Protein AF-A0A916Z543-F1 (afdb_monomer)

Solvent-accessible surface area (backbone atoms only — not comparable to full-atom values): 13646 Å² total; per-residue (Å²): 132,82,82,77,77,78,92,74,93,76,93,85,75,88,85,81,67,69,92,80,46,53,70,68,54,48,51,54,49,54,52,50,36,60,76,66,70,54,88,77,77,94,83,75,87,85,76,55,86,86,44,90,55,35,68,59,53,48,51,44,51,49,23,53,75,72,66,47,74,58,66,72,83,76,66,52,52,58,54,47,21,53,51,51,50,57,51,55,74,70,43,83,61,71,59,58,44,77,56,52,73,88,82,40,61,95,86,60,60,48,30,39,30,24,59,41,97,50,90,90,52,65,38,82,73,48,62,65,47,65,65,73,78,77,54,96,59,72,88,74,51,69,97,50,49,58,61,53,50,52,51,52,42,40,49,64,68,38,39,69,59,36,34,51,42,25,64,73,31,99,48,83,63,31,61,56,51,36,52,49,53,46,49,53,51,43,54,55,64,72,64,65,74,83,83,67,88,84,64,84,89,56,68,67,61,52,54,49,53,53,51,51,65,72,68,58,131

Sequence (217 aa):
MKDSEAFEREDRYIVIKRKHLSEEQATAIDQTLEMYDVAQVPLAVVVEGDWPEYETVWKMIEGRVTGIASQPAQMAPDGLAAELAVLDAKATPGPWYRLDPPWISGDVETTIMAESPDPHVARFICDFDFAGMFEEDDGKKSECPDADADLILALRNSLPAIIASLSASNDSNAMRDALTLARNRLQALAVRAPFNSAEGFDASRWADEATEALNTP

Mean predicted aligned error: 16.41 Å

Radius of gyration: 28.44 Å; Cα contacts (8 Å, |Δi|>4): 150; chains: 1; bounding box: 84×43×60 Å

Organism: NCBI:txid1703339

Secondary structure (DSSP, 8-state):
----PPP----------GGGS-HHHHHHHHHHHHHTTPPP--S-----TTSTTHHHHHHHHHHHHHT----S----HHHHHHHHHHHHHHSPPS-EEEE-TTSS-TTSPPEEEE--SSTT--EEEEESSGGGGT-S-GGGS-SSHHHHHHHHHHHHHHHHHHHHHHHH-SSTHHHHHHHHHHHHHHHHHH-PPP--TTS---HHHHHHHHHHHHH--

Nearest PDB structures (foldseek):
  4cfh-assembly1_A  TM=1.385E-01  e=8.325E+00  Rattus norvegicus

Structure (mmCIF, N/CA/C/O backbone):
data_AF-A0A916Z543-F1
#
_entry.id   AF-A0A916Z543-F1
#
loop_
_atom_site.group_PDB
_atom_site.id
_atom_site.type_symbol
_atom_site.label_atom_id
_atom_site.label_alt_id
_atom_site.label_comp_id
_atom_site.label_asym_id
_atom_site.label_entity_id
_atom_site.label_seq_id
_atom_site.pdbx_PDB_ins_code
_atom_site.Cartn_x
_atom_site.Cartn_y
_atom_site.Cartn_z
_atom_site.occupancy
_atom_site.B_iso_or_equiv
_atom_site.auth_seq_id
_atom_site.auth_comp_id
_atom_site.auth_asym_id
_atom_site.auth_atom_id
_atom_site.pdbx_PDB_model_num
ATOM 1 N N . MET A 1 1 ? 2.349 21.357 33.775 1.00 37.81 1 MET A N 1
ATOM 2 C CA . MET A 1 1 ? 1.872 20.097 33.171 1.00 37.81 1 MET A CA 1
ATOM 3 C C . MET A 1 1 ? 0.370 20.238 33.042 1.00 37.81 1 MET A C 1
ATOM 5 O O . MET A 1 1 ? -0.241 20.620 34.027 1.00 37.81 1 MET A O 1
ATOM 9 N N . LYS A 1 2 ? -0.196 20.090 31.839 1.00 46.31 2 LYS A N 1
ATOM 10 C CA . LYS A 1 2 ? -1.652 19.972 31.692 1.00 46.31 2 LYS A CA 1
ATOM 11 C C . LYS A 1 2 ? -2.008 18.575 32.187 1.00 46.31 2 LYS A C 1
ATOM 13 O O . LYS A 1 2 ? -1.444 17.617 31.665 1.00 46.31 2 LYS A O 1
ATOM 18 N N . ASP A 1 3 ? -2.868 18.487 33.190 1.00 49.25 3 ASP A N 1
ATOM 19 C CA . ASP A 1 3 ? -3.475 17.224 33.590 1.00 49.25 3 ASP A CA 1
ATOM 20 C C . ASP A 1 3 ? -4.201 16.659 32.364 1.00 49.25 3 ASP A C 1
ATOM 22 O O . ASP A 1 3 ? -5.049 17.331 31.774 1.00 49.25 3 ASP A O 1
ATOM 26 N N . SER A 1 4 ? -3.794 15.477 31.898 1.00 58.34 4 SER A N 1
ATOM 27 C CA . SER A 1 4 ? -4.553 14.763 30.878 1.00 58.34 4 SER A CA 1
ATOM 28 C C . SER A 1 4 ? -5.824 14.266 31.553 1.00 58.34 4 SER A C 1
ATOM 30 O O . SER A 1 4 ? -5.756 13.375 32.402 1.00 58.34 4 SER A O 1
ATOM 32 N N . GLU A 1 5 ? -6.964 14.867 31.228 1.00 68.38 5 GLU A N 1
ATOM 33 C CA . GLU A 1 5 ? -8.261 14.345 31.650 1.00 68.38 5 GLU A CA 1
ATOM 34 C C . GLU A 1 5 ? -8.370 12.872 31.225 1.00 68.38 5 GLU A C 1
ATOM 36 O O . GLU A 1 5 ? -7.982 12.502 30.112 1.00 68.38 5 GLU A O 1
ATOM 41 N N . ALA A 1 6 ? -8.817 12.014 32.143 1.00 75.38 6 ALA A N 1
ATOM 42 C CA . ALA A 1 6 ? -9.020 10.601 31.858 1.00 75.38 6 ALA A CA 1
ATOM 43 C C . ALA A 1 6 ? -10.106 10.451 30.784 1.00 75.38 6 ALA A C 1
ATOM 45 O O . ALA A 1 6 ? -11.121 11.143 30.826 1.00 75.38 6 ALA A O 1
ATOM 46 N N . PHE A 1 7 ? -9.896 9.555 29.821 1.00 78.94 7 PHE A N 1
ATOM 47 C CA . PHE A 1 7 ? -10.894 9.277 28.796 1.00 78.94 7 PHE A CA 1
ATOM 48 C C . PHE A 1 7 ? -12.134 8.633 29.436 1.00 78.94 7 PHE A C 1
ATOM 50 O O . PHE A 1 7 ? -12.038 7.560 30.031 1.00 78.94 7 PHE A O 1
ATOM 57 N N . GLU A 1 8 ? -13.293 9.280 29.310 1.00 83.31 8 GLU A N 1
ATOM 58 C CA . GLU A 1 8 ? -14.574 8.790 29.825 1.00 83.31 8 GLU A CA 1
ATOM 59 C C . GLU A 1 8 ? -15.563 8.579 28.671 1.00 83.31 8 GLU A C 1
ATOM 61 O O . GLU A 1 8 ? -15.669 9.394 27.752 1.00 83.31 8 GLU A O 1
ATOM 66 N N . ARG A 1 9 ? -16.283 7.450 28.698 1.00 84.50 9 ARG A N 1
ATOM 67 C CA . ARG A 1 9 ? -17.370 7.175 27.750 1.00 84.50 9 ARG A CA 1
ATOM 68 C C . ARG A 1 9 ? -18.628 7.865 28.267 1.00 84.50 9 ARG A C 1
ATOM 70 O O . ARG A 1 9 ? -19.136 7.499 29.321 1.00 84.50 9 ARG A O 1
ATOM 77 N N . GLU A 1 10 ? -19.133 8.833 27.516 1.00 83.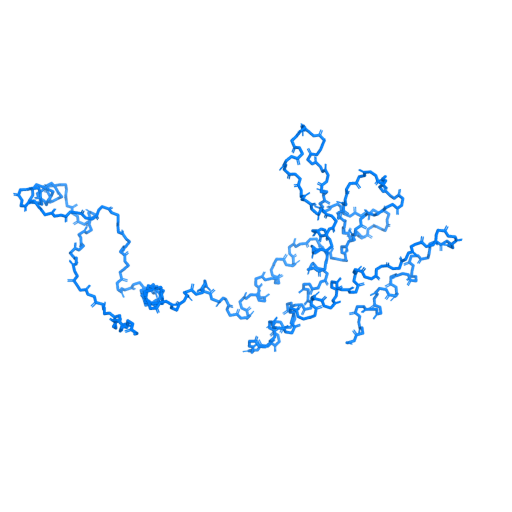44 10 GLU A N 1
ATOM 78 C CA . GLU A 1 10 ? -20.269 9.649 27.939 1.00 83.44 10 GLU A CA 1
ATOM 79 C C . GLU A 1 10 ? -21.534 9.352 27.132 1.00 83.44 10 GLU A C 1
ATOM 81 O O . GLU A 1 10 ? -21.492 9.208 25.908 1.00 83.44 10 GLU A O 1
ATOM 86 N N . ASP A 1 11 ? -22.679 9.337 27.813 1.00 80.69 11 ASP A N 1
ATOM 87 C CA . ASP A 1 11 ? -23.998 9.158 27.201 1.00 80.69 11 ASP A CA 1
ATOM 88 C C . ASP A 1 11 ? -24.633 10.522 26.871 1.00 80.69 11 ASP A C 1
ATOM 90 O O . ASP A 1 11 ? -25.517 11.021 27.567 1.00 80.69 11 ASP A O 1
ATOM 94 N N . ARG A 1 12 ? -24.086 11.197 25.849 1.00 82.12 12 ARG A N 1
ATOM 95 C CA . ARG A 1 12 ? -24.461 12.583 25.489 1.00 82.12 12 ARG A CA 1
ATOM 96 C C . ARG A 1 12 ? -25.590 12.693 24.471 1.00 82.12 12 ARG A C 1
ATOM 98 O O . ARG A 1 12 ? -26.158 13.773 24.317 1.00 82.12 12 ARG A O 1
ATOM 105 N N . TYR A 1 13 ? -25.868 11.629 23.725 1.00 85.25 13 TYR A N 1
ATOM 106 C CA . TYR A 1 13 ? -26.685 11.715 22.519 1.00 85.25 13 TYR A CA 1
ATOM 107 C C . TYR A 1 13 ? -27.724 10.607 22.463 1.00 85.25 13 TYR A C 1
ATOM 109 O O . TYR A 1 13 ? -27.424 9.437 22.676 1.00 85.25 13 TYR A O 1
ATOM 117 N N . ILE A 1 14 ? -28.936 10.977 22.058 1.00 87.75 14 ILE A N 1
ATOM 118 C CA . ILE A 1 14 ? -29.972 10.021 21.678 1.00 87.75 14 ILE A CA 1
ATOM 119 C C . ILE A 1 14 ? -29.855 9.772 20.175 1.00 87.75 14 ILE A C 1
ATOM 121 O O . ILE A 1 14 ? -29.940 10.703 19.375 1.00 87.75 14 ILE A O 1
ATOM 125 N N . VAL A 1 15 ? -29.687 8.508 19.782 1.00 89.19 15 VAL A N 1
ATOM 126 C CA . VAL A 1 15 ? -29.634 8.101 18.372 1.00 89.19 15 VAL A CA 1
ATOM 127 C C . VAL A 1 15 ? -30.965 7.487 17.956 1.00 89.19 15 VAL A C 1
ATOM 129 O O . VAL A 1 15 ? -31.400 6.480 18.512 1.00 89.19 15 VAL A O 1
ATOM 132 N N . ILE A 1 16 ? -31.585 8.051 16.918 1.00 90.44 16 ILE A N 1
ATOM 133 C CA . ILE A 1 16 ? -32.839 7.545 16.350 1.00 90.44 16 ILE A CA 1
ATOM 134 C C . ILE A 1 16 ? -32.578 7.015 14.935 1.00 90.44 16 ILE A C 1
ATOM 136 O O . ILE A 1 16 ? -32.216 7.760 14.025 1.00 90.44 16 ILE A O 1
ATOM 140 N N . LYS A 1 17 ? -32.783 5.710 14.718 1.00 90.69 17 LYS A N 1
ATOM 141 C CA . LYS A 1 17 ? -32.628 5.086 13.393 1.00 90.69 17 LYS A CA 1
ATOM 142 C C . LYS A 1 17 ? -33.853 5.379 12.520 1.00 90.69 17 LYS A C 1
ATOM 144 O O . LYS A 1 17 ? -34.881 4.725 12.683 1.00 90.69 17 LYS A O 1
ATOM 149 N N . ARG A 1 18 ? -33.729 6.281 11.534 1.00 90.88 18 ARG A N 1
ATOM 150 C CA . ARG A 1 18 ? -34.845 6.657 10.628 1.00 90.88 18 ARG A CA 1
ATOM 151 C C . ARG A 1 18 ? -35.501 5.460 9.927 1.00 90.88 18 ARG A C 1
ATOM 153 O O . ARG A 1 18 ? -36.709 5.459 9.753 1.00 90.88 18 ARG A O 1
ATOM 160 N N . LYS A 1 19 ? -34.742 4.406 9.594 1.00 92.94 19 LYS A N 1
ATOM 161 C CA . LYS A 1 19 ? -35.277 3.185 8.952 1.00 92.94 19 LYS A CA 1
ATOM 162 C C . LYS A 1 19 ? -36.295 2.400 9.794 1.00 92.94 19 LYS A C 1
ATOM 164 O O . LYS A 1 19 ? 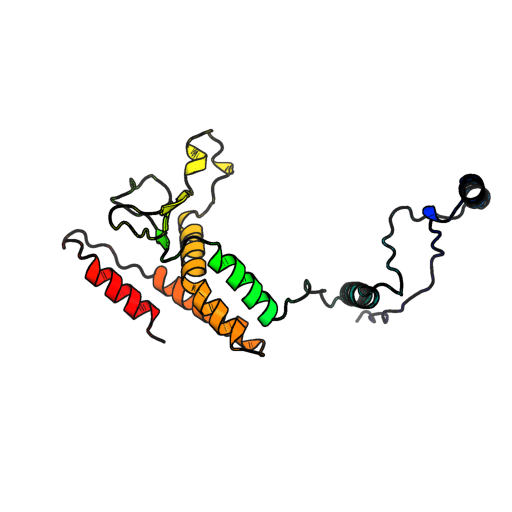-36.955 1.520 9.258 1.00 92.94 19 LYS A O 1
ATOM 169 N N . HIS A 1 20 ? -36.371 2.650 11.102 1.00 94.19 20 HIS A N 1
ATOM 170 C CA . HIS A 1 20 ? -37.334 2.002 12.001 1.00 94.19 20 HIS A CA 1
ATOM 171 C C . HIS A 1 20 ? -38.555 2.887 12.287 1.00 94.19 20 HIS A C 1
ATOM 173 O O . HIS A 1 20 ? -39.373 2.533 13.131 1.00 94.19 20 HIS A O 1
ATOM 179 N N . LEU A 1 21 ? -38.665 4.033 11.613 1.00 95.62 21 LEU A N 1
ATOM 180 C CA . LEU A 1 21 ? -39.781 4.958 11.749 1.00 95.62 21 LEU A CA 1
ATOM 181 C C . LEU A 1 21 ? -40.710 4.836 10.540 1.00 95.62 21 LEU A C 1
ATOM 183 O O . LEU A 1 21 ? -40.249 4.657 9.410 1.00 95.62 21 LEU A O 1
ATOM 187 N N . SER A 1 22 ? -42.014 4.983 10.767 1.00 97.25 22 SER A N 1
ATOM 188 C CA . SER A 1 22 ? -42.936 5.348 9.691 1.00 97.25 22 SER A CA 1
ATOM 189 C C . SER A 1 22 ? -42.685 6.793 9.243 1.00 97.25 22 SER A C 1
ATOM 191 O O . SER A 1 22 ? -42.066 7.584 9.958 1.00 97.25 22 SER A O 1
ATOM 193 N N . GLU A 1 23 ? -43.193 7.159 8.066 1.00 96.12 23 GLU A N 1
ATOM 194 C CA . GLU A 1 23 ? -43.113 8.536 7.566 1.00 96.12 23 GLU A CA 1
ATOM 195 C C . GLU A 1 23 ? -43.757 9.529 8.548 1.00 96.12 23 GLU A C 1
ATOM 197 O O . GLU A 1 23 ? -43.137 10.522 8.913 1.00 96.12 23 GLU A O 1
ATOM 202 N N . GLU A 1 24 ? -44.936 9.194 9.081 1.00 97.00 24 GLU A N 1
ATOM 203 C CA . GLU A 1 24 ? -45.636 9.995 10.093 1.00 97.00 24 GLU A CA 1
ATOM 204 C C . GLU A 1 24 ? -44.805 10.177 11.375 1.00 97.00 24 GLU A C 1
ATOM 206 O O . GLU A 1 24 ? -44.711 11.285 11.902 1.00 97.00 24 GLU A O 1
ATOM 211 N N . GLN A 1 25 ? -44.146 9.116 11.855 1.00 97.31 25 GLN A N 1
ATOM 212 C CA . GLN A 1 25 ? -43.275 9.186 13.033 1.00 97.31 25 GLN A CA 1
ATOM 213 C C . GLN A 1 25 ? -42.039 10.053 12.781 1.00 97.31 25 GLN A C 1
ATOM 215 O O . GLN A 1 25 ? -41.656 10.837 13.647 1.00 97.31 25 GLN A O 1
ATOM 220 N N . ALA A 1 26 ? -41.417 9.925 11.607 1.00 95.69 26 ALA A N 1
ATOM 221 C CA . ALA A 1 26 ? -40.268 10.739 11.235 1.00 95.69 26 ALA A CA 1
ATOM 222 C C . ALA A 1 26 ? -40.646 12.224 11.151 1.00 95.69 26 ALA A C 1
ATOM 224 O O . ALA A 1 26 ? -39.954 13.055 11.734 1.00 95.69 26 ALA A O 1
ATOM 225 N N . THR A 1 27 ? -41.779 12.550 10.519 1.00 96.00 27 THR A N 1
ATOM 226 C CA . THR A 1 27 ? -42.295 13.924 10.456 1.00 96.00 27 THR A CA 1
ATOM 227 C C . THR A 1 27 ? -42.611 14.478 11.842 1.00 96.00 27 THR A C 1
ATOM 229 O O . THR A 1 27 ? -42.233 15.608 12.138 1.00 96.00 27 THR A O 1
ATOM 232 N N . ALA A 1 28 ? -43.258 13.697 12.711 1.00 96.69 28 ALA A N 1
ATOM 233 C CA . ALA A 1 28 ? -43.567 14.132 14.072 1.00 96.69 28 ALA A CA 1
ATOM 234 C C . ALA A 1 28 ? -42.298 14.419 14.892 1.00 96.69 28 ALA A C 1
ATOM 236 O O . ALA A 1 28 ? -42.255 15.399 15.639 1.00 96.69 28 ALA A O 1
ATOM 237 N N . ILE A 1 29 ? -41.252 13.598 14.739 1.00 95.12 29 ILE A N 1
ATOM 238 C CA . ILE A 1 29 ? -39.953 13.825 15.384 1.00 95.12 29 ILE A CA 1
ATOM 239 C C . ILE A 1 29 ? -39.299 15.092 14.833 1.00 95.12 29 ILE A C 1
ATOM 241 O O . ILE A 1 29 ? -38.923 15.948 15.629 1.00 95.12 29 ILE A O 1
ATOM 245 N N . ASP A 1 30 ? -39.213 15.244 13.509 1.00 93.31 30 ASP A N 1
ATOM 246 C CA . ASP A 1 30 ? -38.594 16.415 12.875 1.00 93.31 30 ASP A CA 1
ATOM 247 C C . ASP A 1 30 ? -39.299 17.717 13.332 1.00 93.31 30 ASP A C 1
ATOM 249 O O . ASP A 1 30 ? -38.636 18.652 13.780 1.00 93.31 30 ASP A O 1
ATOM 253 N N . GLN A 1 31 ? -40.640 17.737 13.351 1.00 95.19 31 GLN A N 1
ATOM 254 C CA . GLN A 1 31 ? -41.436 18.870 13.853 1.00 95.19 31 GLN A CA 1
ATOM 255 C C . GLN A 1 31 ? -41.217 19.143 15.343 1.00 95.19 31 GLN A C 1
ATOM 257 O O . GLN A 1 31 ? -41.176 20.296 15.764 1.00 95.19 31 GLN A O 1
ATOM 262 N N . THR A 1 32 ? -41.090 18.095 16.159 1.00 95.56 32 THR A N 1
ATOM 263 C CA . THR A 1 32 ? -40.864 18.240 17.603 1.00 95.56 32 THR A CA 1
ATOM 264 C C . THR A 1 32 ? -39.477 18.813 17.884 1.00 95.56 32 THR A C 1
ATOM 266 O O . THR A 1 32 ? -39.345 19.709 18.716 1.00 95.56 32 THR A O 1
ATOM 269 N N . LEU A 1 33 ? -38.448 18.325 17.183 1.00 94.12 33 LEU A N 1
ATOM 270 C CA . LEU A 1 33 ? -37.080 18.829 17.312 1.00 94.12 33 LEU A CA 1
ATOM 271 C C . LEU A 1 33 ? -36.992 20.303 16.901 1.00 94.12 33 LEU A C 1
ATOM 273 O O . LEU A 1 33 ? -36.341 21.077 17.595 1.00 94.12 33 LEU A O 1
ATOM 277 N N . GLU A 1 34 ? -37.683 20.695 15.828 1.00 93.81 34 GLU A N 1
ATOM 278 C CA . GLU A 1 34 ? -37.778 22.092 15.390 1.00 93.81 34 GLU A CA 1
ATOM 279 C C . GLU A 1 34 ? -38.549 22.960 16.399 1.00 93.81 34 GLU A C 1
ATOM 281 O O . GLU A 1 34 ? -38.078 24.026 16.789 1.00 93.81 34 GLU A O 1
ATOM 286 N N . MET A 1 35 ? -39.700 22.485 16.886 1.00 96.12 35 MET A N 1
ATOM 287 C CA . MET A 1 35 ? -40.541 23.214 17.844 1.00 96.12 35 MET A CA 1
ATOM 288 C C . MET A 1 35 ? -39.815 23.531 19.160 1.00 96.12 35 MET A C 1
ATOM 290 O O . MET A 1 35 ? -40.080 24.569 19.768 1.00 96.12 35 MET A O 1
ATOM 294 N N . TYR A 1 36 ? -38.923 22.645 19.608 1.00 96.00 36 TYR A N 1
ATOM 295 C CA . TYR A 1 36 ? -38.147 22.814 20.840 1.00 96.00 36 TYR A CA 1
ATOM 296 C C . TYR A 1 36 ? -36.713 23.315 20.615 1.00 96.00 36 TYR A C 1
ATOM 298 O O . TYR A 1 36 ? -35.953 23.367 21.580 1.00 96.00 36 TYR A O 1
ATOM 306 N N . ASP A 1 37 ? -36.346 23.682 19.382 1.00 93.38 37 ASP A N 1
ATOM 307 C CA . ASP A 1 37 ? -34.998 24.145 19.012 1.00 93.38 37 ASP A CA 1
ATOM 308 C C . ASP A 1 37 ? -33.883 23.186 19.483 1.00 93.38 37 ASP A C 1
ATOM 310 O O . ASP A 1 37 ? -32.855 23.571 20.045 1.00 93.38 37 ASP A O 1
ATOM 314 N N . VAL A 1 38 ? -34.114 21.880 19.311 1.00 91.62 38 VAL A N 1
ATOM 315 C CA . VAL A 1 38 ? -33.157 20.846 19.717 1.00 91.62 38 VAL A CA 1
ATOM 316 C C . VAL A 1 38 ? -32.036 20.770 18.686 1.00 91.62 38 VAL A C 1
ATOM 318 O O . VAL A 1 38 ? -32.264 20.447 17.519 1.00 91.62 38 VAL A O 1
ATOM 321 N N . ALA A 1 39 ? -30.802 21.016 19.132 1.00 87.19 39 ALA A N 1
ATOM 322 C CA . ALA A 1 39 ? -29.621 20.946 18.281 1.00 87.19 39 ALA A CA 1
ATOM 323 C C . ALA A 1 39 ? -29.450 19.549 17.663 1.00 87.19 39 ALA A C 1
ATOM 325 O O . ALA A 1 39 ? -29.404 18.534 18.360 1.00 87.19 39 ALA A O 1
ATOM 326 N N . GLN A 1 40 ? -29.303 19.511 16.340 1.00 84.38 40 GLN A N 1
ATOM 327 C CA . GLN A 1 40 ? -29.064 18.286 1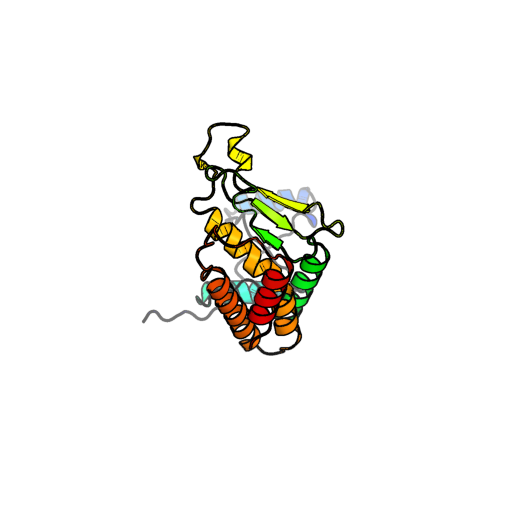5.586 1.00 84.38 40 GLN A CA 1
ATOM 328 C C . GLN A 1 40 ? -27.592 18.206 15.179 1.00 84.38 40 GLN A C 1
ATOM 330 O O . GLN A 1 40 ? -27.003 19.197 14.747 1.00 84.38 40 GLN A O 1
ATOM 335 N N . VAL A 1 41 ? -27.001 17.015 15.281 1.00 82.94 41 VAL A N 1
ATOM 336 C CA . VAL A 1 41 ? -25.648 16.736 14.781 1.00 82.94 41 VAL A CA 1
ATOM 337 C C . VAL A 1 41 ? -25.787 15.919 13.494 1.00 82.94 41 VAL A C 1
ATOM 339 O O . VAL A 1 41 ? -25.944 14.701 13.564 1.00 82.94 41 VAL A O 1
ATOM 342 N N . PRO A 1 42 ? -25.773 16.557 12.308 1.00 71.56 42 PRO A N 1
ATOM 343 C CA . PRO A 1 42 ? -26.090 15.877 11.050 1.00 71.56 42 PRO A CA 1
ATOM 344 C C . PRO A 1 42 ? -24.986 14.924 10.574 1.00 71.56 42 PRO A C 1
ATOM 346 O O . PRO A 1 42 ? -25.234 14.078 9.719 1.00 71.56 42 PRO A O 1
ATOM 349 N N . LEU A 1 43 ? -23.767 15.055 11.106 1.00 77.56 43 LEU A N 1
ATOM 350 C CA . LEU A 1 43 ? -22.608 14.258 10.714 1.00 77.56 43 LEU A CA 1
ATOM 351 C C . LEU A 1 43 ? -22.015 13.572 11.943 1.00 77.56 43 LEU A C 1
ATOM 353 O O . LEU A 1 43 ? -21.180 14.138 12.646 1.00 77.56 43 LEU A O 1
ATOM 357 N N . ALA A 1 44 ? -22.456 12.342 12.188 1.00 82.31 44 ALA A N 1
ATOM 358 C CA . ALA A 1 44 ? -21.917 11.471 13.221 1.00 82.31 44 ALA A CA 1
ATOM 359 C C . ALA A 1 44 ? -21.779 10.041 12.688 1.00 82.31 44 ALA A C 1
ATOM 361 O O . ALA A 1 44 ? -22.598 9.576 11.895 1.00 82.31 44 ALA A O 1
ATOM 362 N N . VAL A 1 45 ? -20.745 9.340 13.151 1.00 81.19 45 VAL A N 1
ATOM 363 C CA . VAL A 1 45 ? -20.611 7.894 12.963 1.00 81.19 45 VAL A CA 1
ATOM 364 C C . VAL A 1 45 ? -21.155 7.224 14.216 1.00 81.19 45 VAL A C 1
ATOM 366 O O . VAL A 1 45 ? -20.713 7.532 15.321 1.00 81.19 45 VAL A O 1
ATOM 369 N N . VAL A 1 46 ? -22.116 6.320 14.044 1.00 86.94 46 VAL A N 1
ATOM 370 C CA . VAL A 1 46 ? -22.686 5.519 15.132 1.00 86.94 46 VAL A CA 1
ATOM 371 C C . VAL A 1 46 ? -22.184 4.092 14.978 1.00 86.94 46 VAL A C 1
ATOM 373 O O . VAL A 1 46 ? -22.342 3.501 13.912 1.00 86.94 46 VAL A O 1
ATOM 376 N N . VAL A 1 47 ? -21.603 3.546 16.044 1.00 88.19 47 VAL A N 1
ATOM 377 C CA . VAL A 1 47 ? -21.1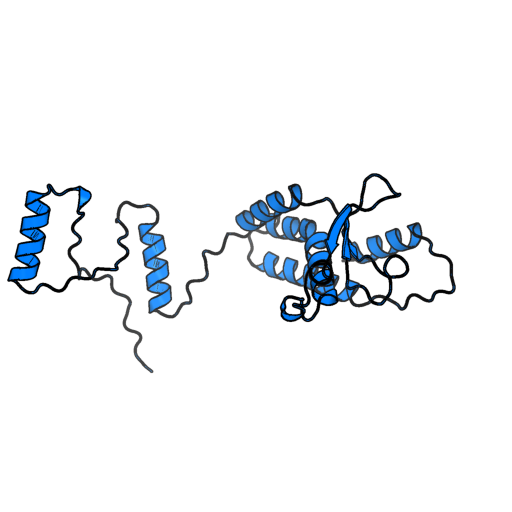84 2.142 16.117 1.00 88.19 47 VAL A CA 1
ATOM 378 C C . VAL A 1 47 ? -22.059 1.442 17.142 1.00 88.19 47 VAL A C 1
ATOM 380 O O . VAL A 1 47 ? -22.165 1.895 18.281 1.00 88.19 47 VAL A O 1
ATOM 383 N N . GLU A 1 48 ? -22.728 0.371 16.728 1.00 88.00 48 GLU A N 1
ATOM 384 C CA . GLU A 1 48 ? -23.635 -0.368 17.604 1.00 88.00 48 GLU A CA 1
ATOM 385 C C . GLU A 1 48 ? -22.848 -1.274 18.559 1.00 88.00 48 GLU A C 1
ATOM 387 O O . GLU A 1 48 ? -21.811 -1.824 18.193 1.00 88.00 48 GLU A O 1
ATOM 392 N N . GLY A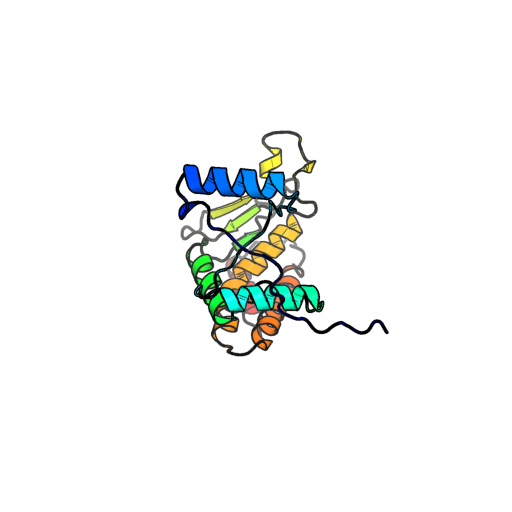 1 49 ? -23.334 -1.422 19.794 1.00 86.19 49 GLY A N 1
ATOM 393 C CA . GLY A 1 49 ? -22.647 -2.186 20.843 1.00 86.19 49 GLY A CA 1
ATOM 394 C C . GLY A 1 49 ? -22.538 -3.689 20.580 1.00 86.19 49 GLY A C 1
ATOM 395 O O . GLY A 1 49 ? -21.708 -4.359 21.186 1.00 86.19 49 GLY A O 1
ATOM 396 N N . ASP A 1 50 ? -23.375 -4.222 19.694 1.00 89.94 50 ASP A N 1
ATOM 397 C CA . ASP A 1 50 ? -23.399 -5.626 19.287 1.00 89.94 50 ASP A CA 1
ATOM 398 C C . ASP A 1 50 ? -22.503 -5.921 18.075 1.00 89.94 50 ASP A C 1
ATOM 400 O O . ASP A 1 50 ? -22.341 -7.085 17.703 1.00 89.94 50 ASP A O 1
ATOM 404 N N . TRP A 1 51 ? -21.896 -4.898 17.466 1.00 89.75 51 TRP A N 1
ATOM 405 C CA . TRP A 1 51 ? -20.966 -5.098 16.362 1.00 89.75 51 TRP A CA 1
ATOM 406 C C . TRP A 1 51 ? -19.604 -5.575 16.878 1.00 89.75 51 TRP A C 1
ATOM 408 O O . TRP A 1 51 ? -19.099 -5.044 17.873 1.00 89.75 51 TRP A O 1
ATOM 418 N N . PRO A 1 52 ? -18.954 -6.532 16.194 1.00 88.00 52 PRO A N 1
ATOM 419 C CA . PRO A 1 52 ? -17.643 -7.032 16.605 1.00 88.00 52 PRO A CA 1
ATOM 420 C C . PRO A 1 52 ? -16.562 -5.937 16.621 1.00 88.00 52 PRO A C 1
ATOM 422 O O . PRO A 1 52 ? -15.587 -6.038 17.366 1.00 88.00 52 PRO A O 1
ATOM 425 N N . GLU A 1 53 ? -16.737 -4.862 15.852 1.00 87.62 53 GLU A N 1
ATOM 426 C CA . GLU A 1 53 ? -15.820 -3.725 15.780 1.00 87.62 53 GLU A CA 1
ATOM 427 C C . GLU A 1 53 ? -15.992 -2.708 16.921 1.00 87.62 53 GLU A C 1
ATOM 429 O O . GLU A 1 53 ? -15.149 -1.818 17.049 1.00 87.62 53 GLU A O 1
ATOM 434 N N . TYR A 1 54 ? -17.034 -2.816 17.758 1.00 90.62 54 TYR A N 1
ATOM 435 C CA . TYR A 1 54 ? -17.378 -1.809 18.773 1.00 90.62 54 TYR A CA 1
ATOM 436 C C . TYR A 1 54 ? -16.195 -1.441 19.680 1.00 90.62 54 TYR A C 1
ATOM 438 O O . TYR A 1 54 ? -15.799 -0.276 19.767 1.00 90.62 54 TYR A O 1
ATOM 446 N N . GLU A 1 55 ? -15.569 -2.437 20.309 1.00 89.25 55 GLU A N 1
ATOM 447 C CA . GLU A 1 55 ? -14.425 -2.204 21.199 1.00 89.25 55 GLU A CA 1
ATOM 448 C C . GLU A 1 55 ? -13.167 -1.757 20.439 1.00 89.25 55 GLU A C 1
ATOM 450 O O . GLU A 1 55 ? -12.355 -0.996 20.968 1.00 89.25 55 GLU A O 1
ATOM 455 N N . THR A 1 56 ? -13.006 -2.178 19.183 1.00 87.06 56 THR A N 1
ATOM 456 C CA . THR A 1 56 ? -11.890 -1.750 18.326 1.00 87.06 56 THR A CA 1
ATOM 457 C C . THR A 1 56 ? -11.989 -0.262 17.999 1.00 87.06 56 THR A C 1
ATOM 459 O O . THR A 1 56 ? -11.004 0.468 18.134 1.00 87.06 56 THR A O 1
ATOM 462 N N . VAL A 1 57 ? -13.180 0.214 17.622 1.00 88.56 57 VAL A N 1
ATOM 463 C CA . VAL A 1 57 ? -13.411 1.634 17.329 1.00 88.56 57 VAL A CA 1
ATOM 464 C C . VAL A 1 57 ? -13.212 2.485 18.581 1.00 88.56 57 VAL A C 1
ATOM 466 O O . VAL A 1 57 ? -12.553 3.523 18.507 1.00 88.56 57 VAL A O 1
ATOM 469 N N . TRP A 1 58 ? -13.698 2.038 19.743 1.00 88.25 58 TRP A N 1
ATOM 470 C CA . TRP A 1 58 ? -13.486 2.764 20.998 1.00 88.25 58 TRP A CA 1
ATOM 471 C C . TRP A 1 58 ? -12.011 2.926 21.348 1.00 88.25 58 TRP A C 1
ATOM 473 O O . TRP A 1 58 ? -11.588 4.042 21.642 1.00 88.25 58 TRP A O 1
ATOM 483 N N . LYS A 1 59 ? -11.213 1.859 21.245 1.00 85.75 59 LYS A N 1
ATOM 484 C CA . LYS A 1 59 ? -9.761 1.926 21.477 1.00 85.75 59 LYS A CA 1
ATOM 485 C C . LYS A 1 59 ? -9.066 2.891 20.519 1.00 85.75 59 LYS A C 1
ATOM 487 O O . LYS A 1 59 ? -8.164 3.618 20.924 1.00 85.75 59 LYS A O 1
ATOM 492 N N . MET A 1 60 ? -9.496 2.930 19.256 1.00 83.88 60 MET A N 1
ATOM 493 C CA . MET A 1 60 ? -8.961 3.870 18.268 1.00 83.88 60 MET A CA 1
ATOM 494 C C . MET A 1 60 ? -9.258 5.329 18.647 1.00 83.88 60 MET A C 1
ATOM 496 O O . MET A 1 60 ? -8.391 6.191 18.476 1.00 83.88 60 MET A O 1
ATOM 500 N N . ILE A 1 61 ? -10.463 5.612 19.152 1.00 86.31 61 ILE A N 1
ATOM 501 C CA . ILE A 1 61 ? -10.865 6.950 19.609 1.00 86.31 61 ILE A CA 1
ATOM 502 C C . ILE A 1 61 ? -10.110 7.329 20.887 1.00 86.31 61 ILE A C 1
ATOM 504 O O . ILE A 1 61 ? -9.546 8.419 20.951 1.00 86.31 61 ILE A O 1
ATOM 508 N N . GLU A 1 62 ? -10.053 6.430 21.869 1.00 86.19 62 GLU A N 1
ATOM 509 C CA . GLU A 1 62 ? -9.322 6.624 23.125 1.00 86.19 62 GLU A CA 1
ATOM 510 C C . GLU A 1 62 ? -7.839 6.916 22.871 1.00 86.19 62 GLU A C 1
ATOM 512 O O . GLU A 1 62 ? -7.309 7.898 23.393 1.00 86.19 62 GLU A O 1
ATOM 517 N N . GLY A 1 63 ? -7.181 6.140 22.000 1.00 81.69 63 GLY A N 1
ATOM 518 C CA . GLY A 1 63 ? -5.794 6.383 21.592 1.00 81.69 63 GLY A CA 1
ATOM 519 C C . GLY A 1 63 ? -5.606 7.774 20.984 1.00 81.69 63 GLY A C 1
ATOM 520 O O . GLY A 1 63 ? -4.738 8.541 21.405 1.00 81.69 63 GLY A O 1
ATOM 521 N N . ARG A 1 64 ? -6.501 8.171 20.070 1.00 81.81 64 ARG A N 1
ATOM 522 C CA . ARG A 1 64 ? -6.475 9.511 19.466 1.00 81.81 64 ARG A CA 1
ATOM 523 C C . ARG A 1 64 ? -6.637 10.629 20.502 1.00 81.81 64 ARG A C 1
ATOM 525 O O . ARG A 1 64 ? -5.923 11.625 20.410 1.00 81.81 64 ARG A O 1
ATOM 532 N N . VAL A 1 65 ? -7.565 10.493 21.451 1.00 81.12 65 VAL A N 1
ATOM 533 C CA . VAL A 1 65 ? -7.839 11.516 22.481 1.00 81.12 65 VAL A CA 1
ATOM 534 C C . VAL A 1 65 ? -6.694 11.616 23.490 1.00 81.12 65 VAL A C 1
ATOM 536 O O . VAL A 1 65 ? -6.314 12.716 23.882 1.00 81.12 65 VAL A O 1
ATOM 539 N N . THR A 1 66 ? -6.101 10.485 23.863 1.00 81.62 66 THR A N 1
ATOM 540 C CA . THR A 1 66 ? -4.985 10.418 24.822 1.00 81.62 66 THR A CA 1
ATOM 541 C C . THR A 1 66 ? -3.619 10.730 24.198 1.00 81.62 66 THR A C 1
ATOM 543 O O . THR A 1 66 ? -2.619 10.805 24.909 1.00 81.62 66 THR A O 1
ATOM 546 N N . GLY A 1 67 ? -3.552 10.948 22.879 1.00 73.44 67 GLY A N 1
ATOM 547 C CA . GLY A 1 67 ? -2.308 11.247 22.163 1.00 73.44 67 GLY A CA 1
ATOM 548 C C . GLY A 1 67 ? -1.415 10.026 21.927 1.00 73.44 67 GLY A C 1
ATOM 549 O O . GLY A 1 67 ? -0.297 10.169 21.429 1.00 73.44 67 GLY A O 1
ATOM 550 N N . ILE A 1 68 ? -1.903 8.822 22.233 1.00 65.81 68 ILE A N 1
ATOM 551 C CA . ILE A 1 68 ? -1.283 7.569 21.813 1.00 65.81 68 ILE A CA 1
ATOM 552 C C . ILE A 1 68 ? -1.709 7.378 20.364 1.00 65.81 68 ILE A C 1
ATOM 554 O O . ILE A 1 68 ? -2.793 6.866 20.104 1.00 65.81 68 ILE A O 1
ATOM 558 N N . ALA A 1 69 ? -0.897 7.872 19.424 1.00 55.28 69 ALA A N 1
ATOM 559 C CA . ALA A 1 69 ? -1.165 7.761 17.995 1.00 55.28 69 ALA A CA 1
ATOM 560 C C . ALA A 1 69 ? -1.700 6.361 17.679 1.00 55.28 69 ALA A C 1
ATOM 562 O O . ALA A 1 69 ? -0.974 5.375 17.824 1.00 55.28 69 ALA A O 1
ATOM 563 N N . SER A 1 70 ? -2.980 6.287 17.306 1.00 48.31 70 SER A N 1
ATOM 564 C CA . SER A 1 70 ? -3.610 5.059 16.849 1.00 48.31 70 SER A CA 1
ATOM 565 C C . SER A 1 70 ? -2.854 4.652 15.596 1.00 48.31 70 SER A C 1
ATOM 567 O O . SER A 1 70 ? -3.102 5.177 14.511 1.00 48.31 70 SER A O 1
ATOM 569 N N . GLN A 1 71 ? -1.847 3.795 15.764 1.00 51.16 71 GLN A N 1
ATOM 570 C CA . GLN A 1 71 ? -1.194 3.163 14.637 1.00 51.16 71 GLN A CA 1
ATOM 571 C C . GLN A 1 71 ? -2.303 2.489 13.824 1.00 51.16 71 GLN A C 1
ATOM 573 O O . GLN A 1 71 ? -3.201 1.884 14.427 1.00 51.16 71 GLN A O 1
ATOM 578 N N . PRO A 1 72 ? -2.291 2.613 12.483 1.00 47.31 72 PRO A N 1
ATOM 579 C CA . PRO A 1 72 ? -3.170 1.793 11.660 1.00 47.31 72 PRO A CA 1
ATOM 580 C C . PRO A 1 72 ? -2.989 0.351 12.122 1.00 47.31 72 PRO A C 1
ATOM 582 O O . PRO A 1 72 ? -1.858 -0.021 12.441 1.00 47.31 72 PRO A O 1
ATOM 585 N N . ALA A 1 73 ? -4.099 -0.388 12.246 1.00 47.06 73 ALA A N 1
ATOM 586 C CA . ALA A 1 73 ? -4.125 -1.743 12.786 1.00 47.06 73 ALA A CA 1
ATOM 587 C C . ALA A 1 73 ? -2.872 -2.492 12.326 1.00 47.06 73 ALA A C 1
ATOM 589 O O . ALA A 1 73 ? -2.731 -2.777 11.138 1.00 47.06 73 ALA A O 1
ATOM 590 N N . GLN A 1 74 ? -1.917 -2.691 13.241 1.00 52.16 74 GLN A N 1
ATOM 591 C CA . GLN A 1 74 ? -0.687 -3.386 12.908 1.00 52.16 74 GLN A CA 1
ATOM 592 C C . GLN A 1 74 ? -1.124 -4.785 12.502 1.00 52.16 74 GLN A C 1
ATOM 594 O O . GLN A 1 74 ? -1.557 -5.568 13.349 1.00 52.16 74 GLN A O 1
ATOM 599 N N . MET A 1 75 ? -1.081 -5.081 11.202 1.00 57.41 75 MET A N 1
ATOM 600 C CA . MET A 1 75 ? -1.182 -6.458 10.761 1.00 57.41 75 MET A CA 1
ATOM 601 C C . MET A 1 75 ? -0.097 -7.217 11.505 1.00 57.41 75 MET A C 1
ATOM 603 O O . MET A 1 75 ? 1.071 -6.816 11.492 1.00 57.41 75 MET A O 1
ATOM 607 N N . ALA A 1 76 ? -0.506 -8.276 12.203 1.00 63.22 76 ALA A N 1
ATOM 608 C CA . ALA A 1 76 ? 0.444 -9.177 12.823 1.00 63.22 76 ALA A CA 1
ATOM 609 C C . ALA A 1 76 ? 1.472 -9.599 11.754 1.00 63.22 76 ALA A C 1
ATOM 611 O O . ALA A 1 76 ? 1.084 -9.741 10.587 1.00 63.22 76 ALA A O 1
ATOM 612 N N . PRO A 1 77 ? 2.751 -9.791 12.119 1.00 64.62 77 PRO A N 1
ATOM 613 C CA . PRO A 1 77 ? 3.797 -10.191 11.177 1.00 64.62 77 PRO A CA 1
ATOM 614 C C . PRO A 1 77 ? 3.368 -11.342 10.256 1.00 64.62 77 PRO A C 1
ATOM 616 O O . PRO A 1 77 ? 3.581 -11.264 9.049 1.00 64.62 77 PRO A O 1
ATOM 619 N N . ASP A 1 78 ? 2.641 -12.323 10.797 1.00 67.88 78 ASP A N 1
ATOM 620 C CA . ASP A 1 78 ? 2.076 -13.457 10.056 1.00 67.88 78 ASP A CA 1
ATOM 621 C C . ASP A 1 78 ? 1.071 -13.040 8.973 1.00 67.88 78 ASP A C 1
ATOM 623 O O . ASP A 1 78 ? 1.079 -13.570 7.862 1.00 67.88 78 ASP A O 1
ATOM 627 N N . GLY A 1 79 ? 0.207 -12.068 9.277 1.00 73.50 79 GLY A N 1
ATOM 628 C CA . GLY A 1 79 ? -0.759 -11.530 8.322 1.00 73.50 79 GLY A CA 1
ATOM 629 C C . GLY A 1 79 ? -0.066 -10.794 7.179 1.00 73.50 79 GLY A C 1
ATOM 630 O O . GLY A 1 79 ? -0.438 -10.971 6.020 1.00 73.50 79 GLY A O 1
ATOM 631 N N . LEU A 1 80 ? 0.968 -10.008 7.494 1.00 75.44 80 LEU A N 1
ATOM 632 C CA . LEU A 1 80 ? 1.751 -9.292 6.486 1.00 75.44 80 LEU A CA 1
ATOM 633 C C . LEU A 1 80 ? 2.561 -10.250 5.616 1.00 75.44 80 LEU A C 1
ATOM 635 O O . LEU A 1 80 ? 2.582 -10.095 4.399 1.00 75.44 80 LEU A O 1
ATOM 639 N N . ALA A 1 81 ? 3.186 -11.264 6.213 1.00 81.38 81 ALA A N 1
ATOM 640 C CA . ALA A 1 81 ? 3.904 -12.287 5.466 1.00 81.38 81 ALA A CA 1
ATOM 641 C C . ALA A 1 81 ? 2.977 -13.015 4.482 1.00 81.38 81 ALA A C 1
ATOM 643 O O . ALA A 1 81 ? 3.338 -13.200 3.320 1.00 81.38 81 ALA A O 1
ATOM 644 N N . ALA A 1 82 ? 1.766 -13.373 4.924 1.00 79.38 82 ALA A N 1
ATOM 645 C CA . ALA A 1 82 ? 0.771 -14.022 4.078 1.00 79.38 82 ALA A CA 1
ATOM 646 C C . ALA A 1 82 ? 0.310 -13.121 2.921 1.00 79.38 82 ALA A C 1
ATOM 648 O O . ALA A 1 82 ? 0.225 -13.583 1.782 1.00 79.38 82 ALA A O 1
ATOM 649 N N . GLU A 1 83 ? 0.047 -11.838 3.182 1.00 77.56 83 GLU A N 1
ATOM 650 C CA . GLU A 1 83 ? -0.322 -10.882 2.133 1.00 77.56 83 GLU A CA 1
ATOM 651 C C . GLU A 1 83 ? 0.807 -10.709 1.108 1.00 77.56 83 GLU A C 1
ATOM 653 O O . GLU A 1 83 ? 0.577 -10.835 -0.099 1.00 77.56 83 GLU A O 1
ATOM 658 N N . LEU A 1 84 ? 2.039 -10.497 1.578 1.00 84.25 84 LEU A N 1
ATOM 659 C CA . LEU A 1 84 ? 3.208 -10.356 0.715 1.00 84.25 84 LEU A CA 1
ATOM 660 C C . LEU A 1 84 ? 3.461 -11.619 -0.116 1.00 84.25 84 LEU A C 1
ATOM 662 O O . LEU A 1 84 ? 3.770 -11.499 -1.298 1.00 84.25 84 LEU A O 1
ATOM 666 N N . ALA A 1 85 ? 3.268 -12.815 0.446 1.00 84.88 85 ALA A N 1
ATOM 667 C CA . ALA A 1 85 ? 3.384 -14.075 -0.290 1.00 84.88 85 ALA A CA 1
ATOM 668 C C . ALA A 1 85 ? 2.349 -14.197 -1.419 1.00 84.88 85 ALA A C 1
ATOM 670 O O . ALA A 1 85 ? 2.668 -14.668 -2.513 1.00 84.88 85 ALA A O 1
ATOM 671 N N . VAL A 1 86 ? 1.113 -13.739 -1.191 1.00 83.19 86 VAL A N 1
ATOM 672 C CA . VAL A 1 86 ? 0.073 -13.714 -2.231 1.00 83.19 86 VAL A CA 1
ATOM 673 C C . VAL A 1 86 ? 0.429 -12.734 -3.349 1.00 83.19 86 VAL A C 1
ATOM 675 O O . VAL A 1 86 ? 0.182 -13.031 -4.519 1.00 83.19 86 VAL A O 1
ATOM 678 N N . LEU A 1 87 ? 0.986 -11.570 -3.011 1.00 83.56 87 LEU A N 1
ATOM 679 C CA . LEU A 1 87 ? 1.434 -10.587 -4.000 1.00 83.56 87 LEU A CA 1
ATOM 680 C C . LEU A 1 87 ? 2.655 -11.089 -4.783 1.00 83.56 87 LEU A C 1
ATOM 682 O O . LEU A 1 87 ? 2.665 -10.984 -6.008 1.00 83.56 87 LEU A O 1
ATOM 686 N N . ASP A 1 88 ? 3.632 -11.696 -4.106 1.00 89.44 88 ASP A N 1
ATOM 687 C CA . ASP A 1 88 ? 4.830 -12.280 -4.720 1.00 89.44 88 ASP A CA 1
ATOM 688 C C . ASP A 1 88 ? 4.474 -13.361 -5.747 1.00 89.44 88 ASP A C 1
ATOM 690 O O . ASP A 1 88 ? 4.958 -13.329 -6.877 1.00 89.44 88 ASP A O 1
ATOM 694 N N . ALA A 1 89 ? 3.540 -14.252 -5.400 1.00 87.38 89 ALA A N 1
ATOM 695 C CA . ALA A 1 89 ? 3.064 -15.305 -6.295 1.00 87.38 89 ALA A CA 1
ATOM 696 C C . ALA A 1 89 ? 2.333 -14.776 -7.545 1.00 87.38 89 ALA A C 1
ATOM 698 O O . ALA A 1 89 ? 2.234 -15.485 -8.547 1.00 87.38 89 ALA A O 1
ATOM 699 N N . LYS A 1 90 ? 1.790 -13.552 -7.491 1.00 86.25 90 LYS A N 1
ATOM 700 C CA . LYS A 1 90 ? 1.119 -12.895 -8.626 1.00 86.25 90 LYS 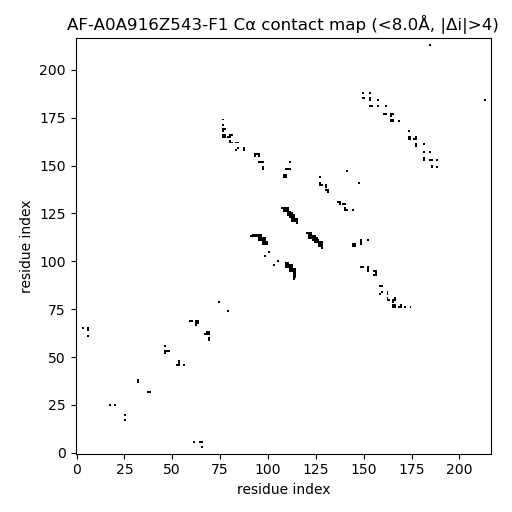A CA 1
ATOM 701 C C . LYS A 1 90 ? 2.072 -12.058 -9.476 1.00 86.25 90 LYS A C 1
ATOM 703 O O . LYS A 1 90 ? 1.770 -11.809 -10.642 1.00 86.25 90 LYS A O 1
ATOM 708 N N . ALA A 1 91 ? 3.173 -11.584 -8.899 1.00 87.56 91 ALA A N 1
ATOM 709 C CA . ALA A 1 91 ? 4.152 -10.768 -9.598 1.00 87.56 91 ALA A CA 1
ATOM 710 C C . ALA A 1 91 ? 4.933 -11.598 -10.629 1.00 87.56 91 ALA A C 1
ATOM 712 O O . ALA A 1 91 ? 5.087 -12.813 -10.493 1.00 87.56 91 ALA A O 1
ATOM 713 N N . THR A 1 92 ? 5.487 -10.937 -11.651 1.00 87.50 92 THR A N 1
ATOM 714 C CA . THR A 1 92 ? 6.405 -11.601 -12.586 1.00 87.50 92 THR A CA 1
ATOM 715 C C . THR A 1 92 ? 7.570 -12.220 -11.800 1.00 87.50 92 THR A C 1
ATOM 717 O O . THR A 1 92 ? 8.160 -11.519 -10.962 1.00 87.50 92 THR A O 1
ATOM 720 N N . PRO A 1 93 ? 7.907 -13.504 -12.033 1.00 86.81 93 PRO A N 1
ATOM 721 C CA . PRO A 1 93 ? 9.038 -14.147 -11.374 1.00 86.81 93 PRO A CA 1
ATOM 722 C C . PRO A 1 93 ? 10.337 -13.360 -11.568 1.00 86.81 93 PRO A C 1
ATOM 724 O O . PRO A 1 93 ? 10.530 -12.722 -12.604 1.00 86.81 93 PRO A O 1
ATOM 727 N N . GLY A 1 94 ? 11.181 -13.369 -10.538 1.00 79.94 94 GLY A N 1
ATOM 728 C CA . GLY A 1 94 ? 12.517 -12.784 -10.586 1.00 79.94 94 GLY A CA 1
ATOM 729 C C . GLY A 1 94 ? 13.560 -13.700 -11.244 1.00 79.94 94 GLY A C 1
ATOM 730 O O . GLY A 1 94 ? 13.229 -14.846 -11.547 1.00 79.94 94 GLY A O 1
ATOM 731 N N . PRO A 1 95 ? 14.805 -13.208 -11.393 1.00 85.88 95 PRO A N 1
ATOM 732 C CA . PRO A 1 95 ? 15.253 -11.891 -10.941 1.00 85.88 95 PRO A CA 1
ATOM 733 C C . PRO A 1 95 ? 14.739 -10.762 -11.838 1.00 85.88 95 PRO A C 1
ATOM 735 O O . PRO A 1 95 ? 14.436 -10.958 -13.017 1.00 85.88 95 PRO A O 1
ATOM 738 N N . TRP A 1 96 ? 14.596 -9.573 -11.256 1.00 90.00 96 TRP A N 1
ATOM 739 C CA . TRP A 1 96 ? 14.390 -8.345 -12.024 1.00 90.00 96 TRP A CA 1
ATOM 740 C C . TRP A 1 96 ? 15.714 -7.603 -12.168 1.00 90.00 96 TRP A C 1
ATOM 742 O O . TRP A 1 96 ? 16.559 -7.639 -11.268 1.00 90.00 96 TRP A O 1
ATOM 752 N N . TYR A 1 97 ? 15.862 -6.915 -13.292 1.00 86.19 97 TYR A N 1
ATOM 753 C CA . TYR A 1 97 ? 17.067 -6.231 -13.719 1.00 86.19 97 TYR A CA 1
ATOM 754 C C . TYR A 1 97 ? 16.744 -4.831 -14.213 1.00 86.19 97 TYR A C 1
ATOM 756 O O . TYR A 1 97 ? 15.673 -4.569 -14.767 1.00 86.19 97 TYR A O 1
ATOM 764 N N . ARG A 1 98 ? 17.730 -3.956 -14.062 1.00 86.88 98 ARG A N 1
ATOM 765 C CA . ARG A 1 98 ? 17.771 -2.678 -14.750 1.00 86.88 98 ARG A CA 1
ATOM 766 C C . ARG A 1 98 ? 18.298 -2.882 -16.164 1.00 86.88 98 ARG A C 1
ATOM 768 O O . ARG A 1 98 ? 19.277 -3.608 -16.349 1.00 86.88 98 ARG A O 1
ATOM 775 N N . LEU A 1 99 ? 17.657 -2.262 -17.146 1.00 84.94 99 LEU A N 1
ATOM 776 C CA . LEU A 1 99 ? 18.168 -2.209 -18.507 1.00 84.94 99 LEU A CA 1
ATOM 777 C C . LEU A 1 99 ? 19.076 -0.984 -18.637 1.00 84.94 99 LEU A C 1
ATOM 779 O O . LEU A 1 99 ? 18.614 0.147 -18.554 1.00 84.94 99 LEU A O 1
ATOM 783 N N . ASP A 1 100 ? 20.368 -1.238 -18.817 1.00 79.56 100 ASP A N 1
ATOM 784 C CA . ASP A 1 100 ? 21.421 -0.224 -18.903 1.00 79.56 100 ASP A CA 1
ATOM 785 C C . ASP A 1 100 ? 22.029 -0.181 -20.325 1.00 79.56 100 ASP A C 1
ATOM 787 O O . ASP A 1 100 ? 21.822 -1.107 -21.126 1.00 79.56 100 ASP A O 1
ATOM 791 N N . PRO A 1 101 ? 22.840 0.842 -20.659 1.00 80.12 101 PRO A N 1
ATOM 792 C CA . PRO A 1 101 ? 23.660 0.833 -21.868 1.00 80.12 101 PRO A CA 1
ATOM 793 C C . PRO A 1 101 ? 24.497 -0.456 -22.012 1.00 80.12 101 PRO A C 1
ATOM 795 O O . PRO A 1 101 ? 24.991 -0.989 -21.016 1.00 80.12 101 PRO A O 1
ATOM 798 N N . PRO A 1 102 ? 24.701 -0.963 -23.244 1.00 79.06 102 PRO A N 1
ATOM 799 C CA . PRO A 1 102 ? 24.368 -0.340 -24.531 1.00 79.06 102 PRO A CA 1
ATOM 800 C C . PRO A 1 102 ? 22.944 -0.636 -25.032 1.00 79.06 102 PRO A C 1
ATOM 802 O O . PRO A 1 102 ? 22.624 -0.295 -26.168 1.00 79.06 102 PRO A O 1
ATOM 805 N N . TRP A 1 103 ? 22.115 -1.318 -24.237 1.00 78.31 103 TRP A N 1
ATOM 806 C CA . TRP A 1 103 ? 20.797 -1.783 -24.676 1.00 78.31 103 TRP A CA 1
ATOM 807 C C . TRP A 1 103 ? 19.767 -0.658 -24.768 1.00 78.31 103 TRP A C 1
ATOM 809 O O . TRP A 1 103 ? 18.861 -0.734 -25.595 1.00 78.31 103 TRP A O 1
ATOM 819 N N . ILE A 1 104 ? 19.941 0.388 -23.958 1.00 78.31 104 ILE A N 1
ATOM 820 C CA . ILE A 1 104 ? 19.228 1.664 -24.071 1.00 78.31 104 ILE A CA 1
ATOM 821 C C . ILE A 1 104 ? 20.256 2.760 -24.346 1.00 78.31 104 ILE A C 1
ATOM 823 O O . ILE A 1 104 ? 21.419 2.652 -23.936 1.00 78.31 104 ILE A O 1
ATOM 827 N N . SER A 1 105 ? 19.861 3.797 -25.080 1.00 77.75 105 SER A N 1
ATOM 828 C CA . SER A 1 105 ? 20.724 4.953 -25.303 1.00 77.75 105 SER A CA 1
ATOM 829 C C . SER A 1 105 ? 20.894 5.738 -24.000 1.00 77.75 105 SER A C 1
ATOM 831 O O . SER A 1 105 ? 20.004 5.766 -23.163 1.00 77.75 105 SER A O 1
ATOM 833 N N . GLY A 1 106 ? 22.063 6.349 -23.785 1.00 75.88 106 GLY A N 1
ATOM 834 C CA . GLY A 1 106 ? 22.397 6.985 -22.499 1.00 75.88 106 GLY A CA 1
ATOM 835 C C . GLY A 1 106 ? 21.557 8.217 -22.129 1.00 75.88 106 GLY A C 1
ATOM 836 O O . GLY A 1 106 ? 21.811 8.821 -21.094 1.00 75.88 106 GLY A O 1
ATOM 837 N N . ASP A 1 107 ? 20.624 8.611 -22.990 1.00 76.69 107 ASP A N 1
ATOM 838 C CA . ASP A 1 107 ? 19.635 9.673 -22.817 1.00 76.69 107 ASP A CA 1
ATOM 839 C C . ASP A 1 107 ? 18.240 9.158 -22.425 1.00 76.69 107 ASP A C 1
ATOM 841 O O . ASP A 1 107 ? 17.371 9.980 -22.152 1.00 76.69 107 ASP A O 1
ATOM 845 N N . VAL A 1 108 ? 18.027 7.838 -22.390 1.00 73.62 108 VAL A N 1
ATOM 846 C CA . VAL A 1 108 ? 16.768 7.216 -21.958 1.00 73.62 108 VAL A CA 1
ATOM 847 C C . VAL A 1 108 ? 16.861 6.880 -20.474 1.00 73.62 108 VAL A C 1
ATOM 849 O O . VAL A 1 108 ? 17.876 6.352 -20.010 1.00 73.62 108 VAL A O 1
ATOM 852 N N . GLU A 1 109 ? 15.810 7.202 -19.725 1.00 75.19 109 GLU A N 1
ATOM 853 C CA . GLU A 1 109 ? 15.729 6.893 -18.296 1.00 75.19 109 GLU A CA 1
ATOM 854 C C . GLU A 1 109 ? 15.599 5.375 -18.044 1.00 75.19 109 GLU A C 1
ATOM 856 O O . GLU A 1 109 ? 15.338 4.565 -18.937 1.00 75.19 109 GLU A O 1
ATOM 861 N N . THR A 1 110 ? 15.811 4.958 -16.794 1.00 81.12 110 THR A N 1
ATOM 862 C CA . THR A 1 110 ? 15.848 3.541 -16.423 1.00 81.12 110 THR A CA 1
ATOM 863 C C . THR A 1 110 ? 14.579 2.766 -16.819 1.00 81.12 110 THR A C 1
ATOM 865 O O . THR A 1 110 ? 13.458 3.136 -16.483 1.00 81.12 110 THR A O 1
ATOM 868 N N . THR A 1 111 ? 14.764 1.593 -17.434 1.00 85.81 111 THR A N 1
ATOM 869 C CA . THR A 1 111 ? 13.716 0.579 -17.642 1.00 85.81 111 THR A CA 1
ATOM 870 C C . THR A 1 111 ? 13.975 -0.645 -16.760 1.00 85.81 111 THR A C 1
ATOM 872 O O . THR A 1 111 ? 15.108 -1.119 -16.650 1.00 85.81 111 THR A O 1
ATOM 875 N N . ILE A 1 112 ? 12.922 -1.202 -16.155 1.00 88.25 112 ILE A N 1
ATOM 876 C CA . ILE A 1 112 ? 12.979 -2.465 -15.408 1.00 88.25 112 ILE A CA 1
ATOM 877 C C . ILE A 1 112 ? 12.471 -3.607 -16.286 1.00 88.25 112 ILE A C 1
ATOM 879 O O . ILE A 1 112 ? 11.376 -3.553 -16.859 1.00 88.25 112 ILE A O 1
ATOM 883 N N . MET A 1 113 ? 13.241 -4.691 -16.320 1.00 88.75 113 MET A N 1
ATOM 884 C CA . MET A 1 113 ? 12.860 -5.945 -16.960 1.00 88.75 113 MET A CA 1
ATOM 885 C C . MET A 1 113 ? 12.953 -7.111 -15.977 1.00 88.75 113 MET A C 1
ATOM 887 O O . MET A 1 113 ? 13.699 -7.067 -15.006 1.00 88.75 113 MET A O 1
ATOM 891 N N . ALA A 1 114 ? 12.207 -8.175 -16.234 1.00 89.44 114 ALA A N 1
ATOM 892 C CA . ALA A 1 114 ? 12.292 -9.433 -15.508 1.00 89.44 114 ALA A CA 1
ATOM 893 C C . ALA A 1 114 ? 12.819 -10.542 -16.413 1.00 89.44 114 ALA A C 1
ATOM 895 O O . ALA A 1 114 ? 12.646 -10.497 -17.638 1.00 89.44 114 ALA A O 1
ATOM 896 N N . GLU A 1 115 ? 13.420 -11.557 -15.798 1.00 83.75 115 GLU A N 1
ATOM 897 C CA . GLU A 1 115 ? 13.845 -12.757 -16.506 1.00 83.75 115 GLU A CA 1
ATOM 898 C C . GLU A 1 115 ? 12.684 -13.396 -17.293 1.00 83.75 115 GLU A C 1
ATOM 900 O O . GLU A 1 115 ? 11.508 -13.384 -16.898 1.00 83.75 115 GLU A O 1
ATOM 905 N N . SER A 1 116 ? 13.032 -13.957 -18.448 1.00 81.88 116 SER A N 1
ATOM 906 C CA . SER A 1 116 ? 12.139 -14.744 -19.286 1.00 81.88 116 SER A CA 1
ATOM 907 C C . SER A 1 116 ? 12.670 -16.173 -19.397 1.00 81.88 116 SER A C 1
ATOM 909 O O . SER A 1 116 ? 13.880 -16.364 -19.467 1.00 81.88 116 SER A O 1
ATOM 911 N N . PRO A 1 117 ? 11.790 -17.187 -19.506 1.00 78.12 117 PRO A N 1
ATOM 912 C CA . PRO A 1 117 ? 12.208 -18.549 -19.845 1.00 78.12 117 PRO A CA 1
ATOM 913 C C . PRO A 1 117 ? 12.935 -18.659 -21.192 1.00 78.12 117 PRO A C 1
ATOM 915 O O . PRO A 1 117 ? 13.656 -19.625 -21.423 1.00 78.12 117 PRO A O 1
ATOM 918 N N . ASP A 1 118 ? 12.699 -17.708 -22.096 1.00 78.06 118 ASP A N 1
ATOM 919 C CA . ASP A 1 118 ? 13.448 -17.585 -23.341 1.00 78.06 118 ASP A CA 1
ATOM 920 C C . ASP A 1 118 ? 14.666 -16.676 -23.099 1.00 78.06 118 ASP A C 1
ATOM 922 O O . ASP A 1 118 ? 14.474 -15.489 -22.828 1.00 78.06 118 ASP A O 1
ATOM 926 N N . PRO A 1 119 ? 15.903 -17.198 -23.213 1.00 74.75 119 PRO A N 1
ATOM 927 C CA . PRO A 1 119 ? 17.123 -16.450 -22.911 1.00 74.75 119 PRO A CA 1
ATOM 928 C C . PRO A 1 119 ? 17.401 -15.304 -23.895 1.00 74.75 119 PRO A C 1
ATOM 930 O O . PRO A 1 119 ? 18.329 -14.526 -23.682 1.00 74.75 119 PRO A O 1
ATOM 933 N N . HIS A 1 120 ? 16.642 -15.201 -24.988 1.00 74.94 120 HIS A N 1
ATOM 934 C CA . HIS A 1 120 ? 16.798 -14.147 -25.988 1.00 74.94 120 HIS A CA 1
ATOM 935 C C . HIS A 1 120 ? 15.908 -12.928 -25.742 1.00 74.94 120 HIS A C 1
ATOM 937 O O . HIS A 1 120 ? 16.056 -11.924 -26.439 1.00 74.94 120 HIS A O 1
ATOM 943 N N . VAL A 1 121 ? 14.982 -12.997 -24.784 1.00 81.50 121 VAL A N 1
ATOM 944 C CA . VAL A 1 121 ? 14.052 -11.902 -24.489 1.00 81.50 121 VAL A CA 1
ATOM 945 C C . VAL A 1 121 ? 13.972 -11.665 -22.989 1.00 81.50 121 VAL A C 1
ATOM 947 O O . VAL A 1 121 ? 14.144 -12.576 -22.191 1.00 81.50 121 VAL A O 1
ATOM 950 N N . ALA A 1 122 ? 13.655 -10.441 -22.592 1.00 85.94 122 ALA A N 1
ATOM 951 C CA . ALA A 1 122 ? 13.303 -10.124 -21.216 1.00 85.94 122 ALA A CA 1
ATOM 952 C C . ALA A 1 122 ? 11.846 -9.661 -21.162 1.00 85.94 122 ALA A C 1
ATOM 954 O O . ALA A 1 122 ? 11.306 -9.125 -22.13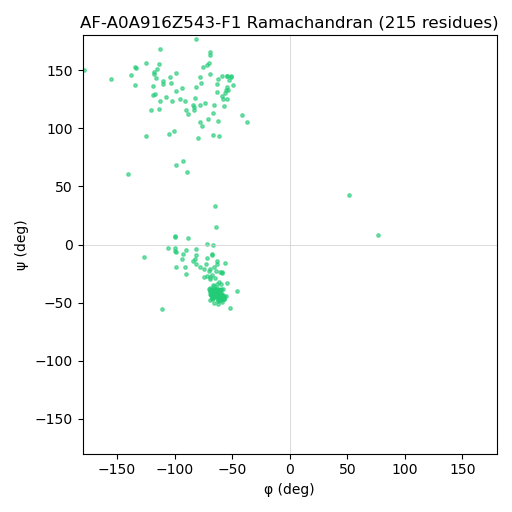5 1.00 85.94 122 ALA A O 1
ATOM 955 N N . ARG A 1 123 ? 11.182 -9.888 -20.029 1.00 87.50 123 ARG A N 1
ATOM 956 C CA . ARG A 1 123 ? 9.815 -9.409 -19.820 1.00 87.50 123 ARG A CA 1
ATOM 957 C C . ARG A 1 123 ? 9.871 -7.964 -19.372 1.00 87.50 123 ARG A C 1
ATOM 959 O O . ARG A 1 123 ? 10.420 -7.664 -18.320 1.00 87.50 123 ARG A O 1
ATOM 966 N N . PHE A 1 124 ? 9.286 -7.081 -20.161 1.00 87.19 124 PHE A N 1
ATOM 967 C CA . PHE A 1 124 ? 9.136 -5.688 -19.781 1.00 87.19 124 PHE A CA 1
ATOM 968 C C . PHE A 1 124 ? 8.247 -5.561 -18.534 1.00 87.19 124 PHE A C 1
ATOM 970 O O . PHE A 1 124 ? 7.170 -6.162 -18.488 1.00 87.19 124 PHE A O 1
ATOM 977 N N . ILE A 1 125 ? 8.700 -4.799 -17.537 1.00 89.69 125 ILE A N 1
ATOM 978 C CA . ILE A 1 125 ? 7.954 -4.566 -16.294 1.00 89.69 125 ILE A CA 1
ATOM 979 C C . ILE A 1 125 ? 7.473 -3.126 -16.211 1.00 89.69 125 ILE A C 1
ATOM 981 O O . ILE A 1 125 ? 6.284 -2.888 -16.012 1.00 89.69 125 ILE A O 1
ATOM 985 N N . CYS A 1 126 ? 8.398 -2.177 -16.323 1.00 86.44 126 CYS A N 1
ATOM 986 C CA . CYS A 1 126 ? 8.116 -0.761 -16.153 1.00 86.44 126 CYS A CA 1
ATOM 987 C C . CYS A 1 126 ? 9.155 0.057 -16.910 1.00 86.44 126 CYS A C 1
ATOM 989 O O . CYS A 1 126 ? 10.335 -0.291 -16.901 1.00 86.44 126 CYS A O 1
ATOM 991 N N . ASP A 1 127 ? 8.708 1.152 -17.506 1.00 83.69 127 ASP A N 1
ATOM 992 C CA . ASP A 1 127 ? 9.545 2.190 -18.094 1.00 83.69 127 ASP A CA 1
ATOM 993 C C . ASP A 1 127 ? 9.259 3.485 -17.341 1.00 83.69 127 ASP A C 1
ATOM 995 O O . ASP A 1 127 ? 8.093 3.838 -17.138 1.00 83.69 127 ASP A O 1
ATOM 999 N N . PHE A 1 128 ? 10.316 4.141 -16.878 1.00 79.69 128 PHE A N 1
ATOM 1000 C CA . PHE A 1 128 ? 10.212 5.415 -16.178 1.00 79.69 128 PHE A CA 1
ATOM 1001 C C . PHE A 1 128 ? 10.132 6.597 -17.153 1.00 79.69 128 PHE A C 1
ATOM 1003 O O . PHE A 1 128 ? 9.659 7.663 -16.765 1.00 79.69 128 PHE A O 1
ATOM 1010 N N . ASP A 1 129 ? 10.455 6.377 -18.430 1.00 74.44 129 ASP A N 1
ATOM 1011 C CA . ASP A 1 129 ? 10.462 7.398 -19.478 1.00 74.44 129 ASP A CA 1
ATOM 1012 C C . ASP A 1 129 ? 9.199 7.391 -20.360 1.00 74.44 129 ASP A C 1
ATOM 1014 O O . ASP A 1 129 ? 8.985 8.294 -21.171 1.00 74.44 129 ASP A O 1
ATOM 1018 N N . PHE A 1 130 ? 8.302 6.407 -20.199 1.00 65.62 130 PHE A N 1
ATOM 1019 C CA . PHE A 1 130 ? 7.147 6.227 -21.096 1.00 65.62 130 PHE A CA 1
ATOM 1020 C C . PHE A 1 130 ? 6.212 7.451 -21.144 1.00 65.62 130 PHE A C 1
ATOM 1022 O O . PHE A 1 130 ? 5.516 7.677 -22.137 1.00 65.62 130 PHE A O 1
ATOM 1029 N N . ALA A 1 131 ? 6.208 8.275 -20.089 1.00 55.22 131 ALA A N 1
ATOM 1030 C CA . ALA A 1 131 ? 5.444 9.522 -20.034 1.00 55.22 131 ALA A CA 1
ATOM 1031 C C . ALA A 1 131 ? 5.927 10.573 -21.055 1.00 55.22 131 ALA A C 1
ATOM 1033 O O . ALA A 1 131 ? 5.108 11.345 -21.553 1.00 55.22 131 ALA A O 1
ATOM 1034 N N . GLY A 1 132 ? 7.212 10.562 -21.433 1.00 55.44 132 GLY A N 1
ATOM 1035 C CA . GLY A 1 132 ? 7.790 11.496 -22.405 1.00 55.44 132 GLY A CA 1
ATOM 1036 C C . GLY A 1 132 ? 7.359 11.250 -23.855 1.00 55.44 132 GLY A C 1
ATOM 1037 O O . GLY A 1 132 ? 7.574 12.101 -24.715 1.00 55.44 132 GLY A O 1
ATOM 1038 N N . MET A 1 133 ? 6.721 10.110 -24.154 1.00 59.94 133 MET A N 1
ATOM 1039 C CA . MET A 1 133 ? 6.301 9.781 -25.522 1.00 59.94 133 MET A CA 1
ATOM 1040 C C . MET A 1 133 ? 4.983 10.432 -25.958 1.00 59.94 133 MET A C 1
ATOM 1042 O O . MET A 1 133 ? 4.706 10.448 -27.160 1.00 59.94 133 MET A O 1
ATOM 1046 N N . PHE A 1 134 ? 4.160 10.942 -25.032 1.00 60.25 134 PHE A N 1
ATOM 1047 C CA . PHE A 1 134 ? 2.780 11.318 -25.368 1.00 60.25 134 PHE A CA 1
ATOM 1048 C C . PHE A 1 134 ? 2.333 12.739 -25.019 1.00 60.25 134 PHE A C 1
ATOM 1050 O O . PHE A 1 134 ? 1.292 13.107 -25.544 1.00 60.25 134 PHE A O 1
ATOM 1057 N N . GLU A 1 135 ? 3.073 13.550 -24.249 1.00 57.72 135 GLU A N 1
ATOM 1058 C CA . GLU A 1 135 ? 2.889 15.018 -24.150 1.00 57.72 135 GLU A CA 1
ATOM 1059 C C . GLU A 1 135 ? 3.936 15.652 -23.201 1.00 57.72 135 GLU A C 1
ATOM 1061 O O . GLU A 1 135 ? 4.376 15.006 -22.255 1.00 57.72 135 GLU A O 1
ATOM 1066 N N . GLU A 1 136 ? 4.308 16.917 -23.453 1.00 56.69 136 GLU A N 1
ATOM 1067 C CA . GLU A 1 136 ? 5.364 17.743 -22.808 1.00 56.69 136 GLU A CA 1
ATOM 1068 C C . GLU A 1 136 ? 5.138 18.081 -21.309 1.00 56.69 136 GLU A C 1
ATOM 1070 O O . GLU A 1 136 ? 5.489 19.169 -20.851 1.00 56.69 136 GLU A O 1
ATOM 1075 N N . ASP A 1 137 ? 4.513 17.206 -20.521 1.00 65.56 137 ASP A N 1
ATOM 1076 C CA . ASP A 1 137 ? 4.331 17.432 -19.080 1.00 65.56 137 ASP A CA 1
ATOM 1077 C C . ASP A 1 137 ? 5.387 16.682 -18.260 1.00 65.56 137 ASP A C 1
ATOM 1079 O O . ASP A 1 137 ? 5.094 15.745 -17.510 1.00 65.56 137 ASP A O 1
ATOM 1083 N N . ASP A 1 138 ? 6.633 17.146 -18.391 1.00 64.81 138 ASP A N 1
ATOM 1084 C CA . ASP A 1 138 ? 7.790 16.690 -17.606 1.00 64.81 138 ASP A CA 1
ATOM 1085 C C . ASP A 1 138 ? 7.566 16.826 -16.087 1.00 64.81 138 ASP A C 1
ATOM 1087 O O . ASP A 1 138 ? 8.250 16.186 -15.291 1.00 64.81 138 ASP A O 1
ATOM 1091 N N . GLY A 1 139 ? 6.567 17.610 -15.658 1.00 70.69 139 GLY A N 1
ATOM 1092 C CA . GLY A 1 139 ? 6.193 17.777 -14.253 1.00 70.69 139 GLY A CA 1
ATOM 1093 C C . GLY A 1 139 ? 5.600 16.527 -13.595 1.00 70.69 139 GLY A C 1
ATOM 1094 O O . GLY A 1 139 ? 5.410 16.521 -12.378 1.00 70.69 139 GLY A O 1
ATOM 1095 N N . LYS A 1 140 ? 5.296 15.474 -14.367 1.00 68.75 140 LYS A N 1
ATOM 1096 C CA . LYS A 1 140 ? 4.811 14.184 -13.846 1.00 68.75 140 LYS A CA 1
ATOM 1097 C C . LYS A 1 140 ? 5.890 13.103 -13.743 1.00 68.75 140 LYS A C 1
ATOM 1099 O O . LYS A 1 140 ? 5.576 12.001 -13.290 1.00 68.75 140 LYS A O 1
ATOM 1104 N N . LYS A 1 141 ? 7.123 13.384 -14.171 1.00 72.75 141 LYS A N 1
ATOM 1105 C CA . LYS A 1 141 ? 8.236 12.436 -14.057 1.00 72.75 141 LYS A CA 1
ATOM 1106 C C . LYS A 1 141 ? 8.689 12.294 -12.606 1.00 72.75 141 LYS A C 1
ATOM 1108 O O . LYS A 1 141 ? 8.500 13.197 -11.790 1.00 72.75 141 LYS A O 1
ATOM 1113 N N . SER A 1 142 ? 9.288 11.147 -12.284 1.00 79.69 142 SER A N 1
ATOM 1114 C CA . SER A 1 142 ? 10.015 11.027 -11.020 1.00 79.69 142 SER A CA 1
ATOM 1115 C C . SER A 1 142 ? 11.184 12.013 -11.011 1.00 79.69 142 SER A C 1
ATOM 1117 O O . SER A 1 142 ? 11.850 12.207 -12.024 1.00 79.69 142 SER A O 1
ATOM 1119 N N . GLU A 1 143 ? 11.460 12.611 -9.853 1.00 84.50 143 GLU A N 1
ATOM 1120 C CA . GLU A 1 143 ? 12.650 13.443 -9.659 1.00 84.50 143 GLU A CA 1
ATOM 1121 C C . GLU A 1 143 ? 13.943 12.603 -9.642 1.00 84.50 143 GLU A C 1
ATOM 1123 O O . GLU A 1 143 ? 15.022 13.142 -9.889 1.00 84.50 143 GLU A O 1
ATOM 1128 N N . CYS A 1 144 ? 13.852 11.299 -9.334 1.00 84.69 144 CYS A N 1
ATOM 1129 C CA . CYS A 1 144 ? 14.992 10.383 -9.187 1.00 84.69 144 CYS A CA 1
ATOM 1130 C C . CYS A 1 144 ? 14.697 8.980 -9.780 1.00 84.69 144 CYS A C 1
ATOM 1132 O O . CYS A 1 144 ? 14.756 7.991 -9.042 1.00 84.69 144 CYS A O 1
ATOM 1134 N N . PRO A 1 145 ? 14.408 8.850 -11.090 1.00 82.38 145 PRO A N 1
ATOM 1135 C CA . PRO A 1 145 ? 13.916 7.603 -11.691 1.00 82.38 145 PRO A CA 1
ATOM 1136 C C . PRO A 1 145 ? 14.861 6.408 -11.494 1.00 82.38 145 PRO A C 1
ATOM 1138 O O . PRO A 1 145 ? 14.410 5.307 -11.184 1.00 82.38 145 PRO A O 1
ATOM 1141 N N . ASP A 1 146 ? 16.177 6.621 -11.579 1.00 80.88 146 ASP A N 1
ATOM 1142 C CA . ASP A 1 146 ? 17.168 5.560 -11.359 1.00 80.88 146 ASP A CA 1
ATOM 1143 C C . ASP A 1 146 ? 17.155 5.043 -9.914 1.00 80.88 146 ASP A C 1
ATOM 1145 O O . ASP A 1 146 ? 17.203 3.836 -9.677 1.00 80.88 146 ASP A O 1
ATOM 1149 N N . ALA A 1 147 ? 17.057 5.949 -8.936 1.00 79.25 147 ALA A N 1
ATOM 1150 C CA . ALA A 1 147 ? 17.028 5.580 -7.524 1.00 79.25 147 ALA A CA 1
ATOM 1151 C C . ALA A 1 147 ? 15.719 4.863 -7.158 1.00 79.25 147 ALA A C 1
ATOM 1153 O O . ALA A 1 147 ? 15.731 3.906 -6.379 1.00 79.25 147 ALA A O 1
ATOM 1154 N N . ASP A 1 148 ? 14.602 5.293 -7.748 1.00 81.88 148 ASP A N 1
ATOM 1155 C CA . ASP A 1 148 ? 13.308 4.631 -7.589 1.00 81.88 148 ASP A CA 1
ATOM 1156 C C . ASP A 1 148 ? 13.332 3.224 -8.190 1.00 81.88 148 ASP A C 1
ATOM 1158 O O . ASP A 1 148 ? 12.855 2.268 -7.570 1.00 81.88 148 ASP A O 1
ATOM 1162 N N . ALA A 1 149 ? 13.935 3.067 -9.369 1.00 85.19 149 ALA A N 1
ATOM 1163 C CA . ALA A 1 149 ? 14.086 1.766 -9.995 1.00 85.19 149 ALA A CA 1
ATOM 1164 C C . ALA A 1 149 ? 14.970 0.824 -9.166 1.00 85.19 149 ALA A C 1
ATOM 1166 O O . ALA A 1 149 ? 14.587 -0.326 -8.932 1.00 85.19 149 ALA A O 1
ATOM 1167 N N . ASP A 1 150 ? 16.101 1.312 -8.653 1.00 81.00 150 ASP A N 1
ATOM 1168 C CA . ASP A 1 150 ? 16.985 0.542 -7.772 1.00 81.00 150 ASP A CA 1
ATOM 1169 C C . ASP A 1 150 ? 16.254 0.098 -6.490 1.00 81.00 150 ASP A C 1
ATOM 1171 O O . ASP A 1 150 ? 16.400 -1.049 -6.048 1.00 81.00 150 ASP A O 1
ATOM 1175 N N . LEU A 1 151 ? 15.400 0.961 -5.922 1.00 78.75 151 LEU A N 1
ATOM 1176 C CA . LEU A 1 151 ? 14.558 0.618 -4.775 1.00 78.75 151 LEU A CA 1
ATOM 1177 C C . LEU A 1 151 ? 13.572 -0.510 -5.103 1.00 78.75 151 LEU A C 1
ATOM 1179 O O . LEU A 1 151 ? 13.474 -1.481 -4.345 1.00 78.75 151 LEU A O 1
ATOM 1183 N N . ILE A 1 152 ? 12.861 -0.410 -6.229 1.00 86.44 152 ILE A N 1
ATOM 1184 C CA . ILE A 1 152 ? 11.913 -1.442 -6.674 1.00 86.44 152 ILE A CA 1
ATOM 1185 C C . ILE A 1 152 ? 12.631 -2.777 -6.877 1.00 86.44 152 ILE A C 1
ATOM 1187 O O . ILE A 1 152 ? 12.154 -3.809 -6.395 1.00 86.44 152 ILE A O 1
ATOM 1191 N N . LEU A 1 153 ? 13.785 -2.765 -7.547 1.00 85.00 153 LEU A N 1
ATOM 1192 C CA . LEU A 1 153 ? 14.587 -3.961 -7.801 1.00 85.00 153 LEU A CA 1
ATOM 1193 C C . LEU A 1 153 ? 15.025 -4.629 -6.499 1.00 85.00 153 LEU A C 1
ATOM 1195 O O . LEU A 1 153 ? 14.852 -5.840 -6.330 1.00 85.00 153 LEU A O 1
ATOM 1199 N N . ALA A 1 154 ? 15.552 -3.851 -5.556 1.00 79.94 154 ALA A N 1
ATOM 1200 C CA . ALA A 1 154 ? 16.015 -4.391 -4.288 1.00 79.94 154 ALA A CA 1
ATOM 1201 C C . ALA A 1 154 ? 14.869 -4.973 -3.457 1.00 79.94 154 ALA A C 1
ATOM 1203 O O . ALA A 1 154 ? 15.021 -6.062 -2.893 1.00 79.94 154 ALA A O 1
ATOM 1204 N N . LEU A 1 155 ? 13.721 -4.288 -3.410 1.00 85.06 155 LEU A N 1
ATOM 1205 C CA . LEU A 1 155 ? 12.529 -4.784 -2.726 1.00 85.06 155 LEU A CA 1
ATOM 1206 C C . LEU A 1 155 ? 12.031 -6.073 -3.374 1.00 85.06 155 LEU A C 1
ATOM 1208 O O . LEU A 1 155 ? 11.877 -7.072 -2.675 1.00 85.06 155 LEU A O 1
ATOM 1212 N N . ARG A 1 156 ? 11.846 -6.094 -4.699 1.00 91.06 156 ARG A N 1
ATOM 1213 C CA . ARG A 1 156 ? 11.353 -7.273 -5.424 1.00 91.06 156 ARG A CA 1
ATOM 1214 C C . ARG A 1 156 ? 12.253 -8.485 -5.223 1.00 91.06 156 ARG A C 1
ATOM 1216 O O . ARG A 1 156 ? 11.742 -9.563 -4.917 1.00 91.06 156 ARG A O 1
ATOM 1223 N N . ASN A 1 157 ? 13.561 -8.314 -5.410 1.00 86.50 157 ASN A N 1
ATOM 1224 C CA . ASN A 1 157 ? 14.532 -9.407 -5.348 1.00 86.50 157 ASN A CA 1
ATOM 1225 C C . ASN A 1 157 ? 14.800 -9.864 -3.899 1.00 86.50 157 ASN A C 1
ATOM 1227 O O . ASN A 1 157 ? 15.239 -10.991 -3.673 1.00 86.50 157 ASN A O 1
ATOM 1231 N N . SER A 1 158 ? 14.516 -9.019 -2.901 1.00 85.00 158 SER A N 1
ATOM 1232 C CA . SER A 1 158 ? 14.613 -9.382 -1.478 1.00 85.00 158 SER A CA 1
ATOM 1233 C C . SER A 1 158 ? 13.298 -9.887 -0.887 1.00 85.00 158 SER A C 1
ATOM 1235 O O . SER A 1 158 ? 13.312 -10.462 0.201 1.00 85.00 158 SER A O 1
ATOM 1237 N N . LEU A 1 159 ? 12.174 -9.714 -1.588 1.00 87.38 159 LEU A N 1
ATOM 1238 C CA . LEU A 1 159 ? 10.839 -10.029 -1.085 1.00 87.38 159 LEU A CA 1
ATOM 1239 C C . LEU A 1 159 ? 10.692 -11.480 -0.592 1.00 87.38 159 LEU A C 1
ATOM 1241 O O . LEU A 1 159 ? 10.185 -11.647 0.517 1.00 87.38 159 LEU A O 1
ATOM 1245 N N . PRO A 1 160 ? 11.189 -12.521 -1.295 1.00 88.12 160 PRO A N 1
ATOM 1246 C CA . PRO A 1 160 ? 11.099 -13.892 -0.787 1.00 88.12 160 PRO A CA 1
ATOM 1247 C C . PRO A 1 160 ? 11.815 -14.086 0.557 1.00 88.12 160 PRO A C 1
ATOM 1249 O O . PRO A 1 160 ? 11.298 -14.759 1.447 1.00 88.12 160 PRO A O 1
ATOM 1252 N N . ALA A 1 161 ? 12.982 -13.456 0.738 1.00 83.94 161 ALA A N 1
ATOM 1253 C CA . ALA A 1 161 ? 13.726 -13.514 1.995 1.00 83.94 161 ALA A CA 1
ATOM 1254 C C . ALA A 1 161 ? 12.999 -12.753 3.115 1.00 83.94 161 ALA A C 1
ATOM 1256 O O . ALA A 1 161 ? 12.917 -13.246 4.236 1.00 83.94 161 ALA A O 1
ATOM 1257 N N . ILE A 1 162 ? 12.406 -11.597 2.800 1.00 84.25 162 ILE A N 1
ATOM 1258 C CA . ILE A 1 162 ? 11.580 -10.822 3.737 1.00 84.25 162 ILE A CA 1
ATOM 1259 C C . ILE A 1 162 ? 10.370 -11.647 4.199 1.00 84.25 162 ILE A C 1
ATOM 1261 O O . ILE A 1 162 ? 10.125 -11.739 5.400 1.00 84.25 162 ILE A O 1
ATOM 1265 N N . ILE A 1 163 ? 9.648 -12.291 3.274 1.00 84.25 163 ILE A N 1
ATOM 1266 C CA . ILE A 1 163 ? 8.511 -13.172 3.592 1.00 84.25 163 ILE A CA 1
ATOM 1267 C C . ILE A 1 163 ? 8.963 -14.322 4.494 1.00 84.25 163 ILE A C 1
ATOM 1269 O O . ILE A 1 163 ? 8.304 -14.601 5.498 1.00 84.25 163 ILE A O 1
ATOM 1273 N N . ALA A 1 164 ? 10.083 -14.973 4.166 1.00 84.31 164 ALA A N 1
ATOM 1274 C CA . ALA A 1 164 ? 10.625 -16.068 4.964 1.00 84.31 164 ALA A CA 1
ATOM 1275 C C . ALA A 1 164 ? 10.980 -15.612 6.390 1.00 84.31 164 ALA A C 1
ATOM 1277 O O . ALA A 1 164 ? 10.597 -16.276 7.352 1.00 84.31 164 ALA A O 1
ATOM 1278 N N . SER A 1 165 ? 11.642 -14.460 6.541 1.00 82.00 165 SER A N 1
ATOM 1279 C CA . SER A 1 165 ? 11.977 -13.888 7.851 1.00 82.00 165 SER A CA 1
ATOM 1280 C C . SER A 1 165 ? 10.739 -13.510 8.665 1.00 82.00 165 SER A C 1
ATOM 1282 O O . SER A 1 165 ? 10.693 -13.799 9.860 1.00 82.00 165 SER A O 1
ATOM 1284 N N . LEU A 1 166 ? 9.729 -12.900 8.037 1.00 79.44 166 LEU A N 1
ATOM 1285 C CA . LEU A 1 166 ? 8.477 -12.545 8.712 1.00 79.44 166 LEU A CA 1
ATOM 1286 C C . LEU A 1 166 ? 7.686 -13.791 9.130 1.00 79.44 166 LEU A C 1
ATOM 1288 O O . LEU A 1 166 ? 7.172 -13.827 10.239 1.00 79.44 166 LEU A O 1
ATOM 1292 N N . SER A 1 167 ? 7.646 -14.827 8.287 1.00 80.06 167 SER A N 1
ATOM 1293 C CA . SER A 1 167 ? 6.927 -16.081 8.573 1.00 80.06 167 SER A CA 1
ATOM 1294 C C . SER A 1 167 ? 7.606 -16.936 9.646 1.00 80.06 167 SER A C 1
ATOM 1296 O O . SER A 1 167 ? 6.954 -17.743 10.303 1.00 80.06 167 SER A O 1
ATOM 1298 N N . ALA A 1 168 ? 8.927 -16.814 9.800 1.00 79.00 168 ALA A N 1
ATOM 1299 C CA . ALA A 1 168 ? 9.701 -17.587 10.770 1.00 79.00 168 ALA A CA 1
ATOM 1300 C C . ALA A 1 168 ? 9.663 -16.997 12.190 1.00 79.00 168 ALA A C 1
ATOM 1302 O O . ALA A 1 168 ? 10.096 -17.658 13.136 1.00 79.00 168 ALA A O 1
ATOM 1303 N N . SER A 1 169 ? 9.177 -15.766 12.355 1.00 63.81 169 SER A N 1
ATOM 1304 C CA . SER A 1 169 ? 9.272 -15.035 13.613 1.00 63.81 169 SER A CA 1
ATOM 1305 C C . SER A 1 169 ? 7.913 -14.659 14.181 1.00 63.81 169 SER A C 1
ATOM 1307 O O . SER A 1 169 ? 7.238 -13.771 13.676 1.00 63.81 169 SER A O 1
ATOM 1309 N N . ASN A 1 170 ? 7.605 -15.218 15.352 1.00 62.56 170 ASN A N 1
ATOM 1310 C CA . ASN A 1 170 ? 6.540 -14.720 16.230 1.00 62.56 170 ASN A CA 1
ATOM 1311 C C . ASN A 1 170 ? 6.895 -13.382 16.918 1.00 62.56 170 ASN A C 1
ATOM 1313 O O . ASN A 1 170 ? 6.119 -12.889 17.736 1.00 62.56 170 ASN A O 1
ATOM 1317 N N . ASP A 1 171 ? 8.080 -12.819 16.662 1.00 62.09 171 ASP A N 1
ATOM 1318 C CA . ASP A 1 171 ? 8.630 -11.677 17.391 1.00 62.09 171 ASP A CA 1
ATOM 1319 C C . ASP A 1 171 ? 8.810 -10.434 16.498 1.00 62.09 171 ASP A C 1
ATOM 1321 O O . ASP A 1 171 ? 9.228 -10.505 15.338 1.00 62.09 171 ASP A O 1
ATOM 1325 N N . SER A 1 172 ? 8.552 -9.262 17.084 1.00 57.12 172 SER A N 1
ATOM 1326 C CA . SER A 1 172 ? 8.627 -7.938 16.442 1.00 57.12 172 SER A CA 1
ATOM 1327 C C . SER A 1 172 ? 10.041 -7.571 15.963 1.00 57.12 172 SER A C 1
ATOM 1329 O O . SER A 1 172 ? 10.219 -6.633 15.182 1.00 57.12 172 SER A O 1
ATOM 1331 N N . ASN A 1 173 ? 11.060 -8.308 16.411 1.00 63.28 173 ASN A N 1
ATOM 1332 C CA . ASN A 1 173 ? 12.450 -8.139 15.993 1.00 63.28 173 ASN A CA 1
ATOM 1333 C C . ASN A 1 173 ? 12.700 -8.565 14.535 1.00 63.28 173 ASN A C 1
ATOM 1335 O O . ASN A 1 173 ? 13.514 -7.932 13.866 1.00 63.28 173 ASN A O 1
ATOM 1339 N N . ALA A 1 174 ? 11.925 -9.503 13.982 1.00 61.31 174 ALA A N 1
ATOM 1340 C CA . ALA A 1 174 ? 12.116 -9.935 12.594 1.00 61.31 174 ALA A CA 1
ATOM 1341 C C . ALA A 1 174 ? 11.791 -8.871 11.549 1.00 61.31 174 ALA A C 1
ATOM 1343 O O . ALA A 1 174 ? 12.381 -8.873 10.473 1.00 61.31 174 ALA A O 1
ATOM 1344 N N . MET A 1 175 ? 10.909 -7.920 11.865 1.00 64.00 175 MET A N 1
ATOM 1345 C CA . MET A 1 175 ? 10.686 -6.771 10.988 1.00 64.00 175 MET A CA 1
ATOM 1346 C C . MET A 1 175 ? 11.951 -5.900 10.895 1.00 64.00 175 MET A C 1
ATOM 1348 O O . MET A 1 175 ? 12.296 -5.426 9.814 1.00 64.00 175 MET A O 1
ATOM 1352 N N . ARG A 1 176 ? 12.682 -5.706 12.007 1.00 60.78 176 ARG A N 1
ATOM 1353 C CA . ARG A 1 176 ? 13.968 -4.985 11.977 1.00 60.78 176 ARG A CA 1
ATOM 1354 C C . ARG A 1 176 ? 15.030 -5.763 11.216 1.00 60.78 176 ARG A C 1
ATOM 1356 O O . ARG A 1 176 ? 15.798 -5.137 10.488 1.00 60.78 176 ARG A O 1
ATOM 1363 N N . ASP A 1 177 ? 15.059 -7.082 11.357 1.00 66.62 177 ASP A N 1
ATOM 1364 C CA . ASP A 1 177 ? 16.032 -7.928 10.665 1.00 66.62 177 ASP A CA 1
ATOM 1365 C C . ASP A 1 177 ? 15.768 -7.945 9.153 1.00 66.62 177 ASP A C 1
ATOM 1367 O O . ASP A 1 177 ? 16.688 -7.718 8.368 1.00 66.62 177 ASP A O 1
ATOM 1371 N N . ALA A 1 178 ? 14.504 -8.066 8.735 1.00 64.12 178 ALA A N 1
ATOM 1372 C CA . ALA A 1 178 ? 14.095 -7.973 7.334 1.00 64.12 178 ALA A CA 1
ATOM 1373 C C . ALA A 1 178 ? 14.420 -6.597 6.721 1.00 64.12 178 ALA A C 1
ATOM 1375 O O . ALA A 1 178 ? 14.959 -6.517 5.616 1.00 64.12 178 ALA A O 1
ATOM 1376 N N . LEU A 1 179 ? 14.163 -5.506 7.454 1.00 63.91 179 LEU A N 1
ATOM 1377 C CA . LEU A 1 179 ? 14.528 -4.149 7.027 1.00 63.91 179 LEU A CA 1
ATOM 1378 C C . LEU A 1 179 ? 16.047 -3.944 6.957 1.00 63.91 179 LEU A C 1
ATOM 1380 O O . LEU A 1 179 ? 16.534 -3.227 6.083 1.00 63.91 179 LEU A O 1
ATOM 1384 N N . THR A 1 180 ? 16.803 -4.561 7.864 1.00 71.56 180 THR A N 1
ATOM 1385 C CA . THR A 1 180 ? 18.270 -4.507 7.858 1.00 71.56 180 THR A CA 1
ATOM 1386 C C . THR A 1 180 ? 18.836 -5.282 6.670 1.00 71.56 180 THR A C 1
ATOM 1388 O O . THR A 1 180 ? 19.702 -4.762 5.970 1.00 71.56 180 THR A O 1
ATOM 1391 N N . LEU A 1 181 ? 18.290 -6.463 6.368 1.00 70.81 181 LEU A N 1
ATOM 1392 C CA . LEU A 1 181 ? 18.660 -7.255 5.194 1.00 70.81 181 LEU A CA 1
ATOM 1393 C C . LEU A 1 181 ? 18.379 -6.501 3.887 1.00 70.81 181 LEU A C 1
ATOM 1395 O O . LEU A 1 181 ? 19.258 -6.403 3.030 1.00 70.81 181 LEU A O 1
ATOM 1399 N N . ALA A 1 182 ? 17.182 -5.919 3.752 1.00 65.31 182 ALA A N 1
ATOM 1400 C CA . ALA A 1 182 ? 16.818 -5.112 2.589 1.00 65.31 182 ALA A CA 1
ATOM 1401 C C . ALA A 1 182 ? 17.766 -3.912 2.412 1.00 65.31 182 ALA A C 1
ATOM 1403 O O . ALA A 1 182 ? 18.229 -3.644 1.304 1.00 65.31 182 ALA A O 1
ATOM 1404 N N . ARG A 1 183 ? 18.121 -3.229 3.511 1.00 65.19 183 ARG A N 1
ATOM 1405 C CA . ARG A 1 183 ? 19.080 -2.113 3.503 1.00 65.19 183 ARG A CA 1
ATOM 1406 C C . ARG A 1 183 ? 20.479 -2.546 3.062 1.00 65.19 183 ARG A C 1
ATOM 1408 O O . ARG A 1 183 ? 21.078 -1.861 2.238 1.00 65.19 183 ARG A O 1
ATOM 1415 N N . ASN A 1 184 ? 20.993 -3.658 3.581 1.00 71.69 184 ASN A N 1
ATOM 1416 C CA . ASN A 1 184 ? 22.327 -4.146 3.221 1.00 71.69 184 ASN A CA 1
ATOM 1417 C C . ASN A 1 184 ? 22.392 -4.531 1.734 1.00 71.69 184 ASN A C 1
ATOM 1419 O O . ASN A 1 184 ? 23.365 -4.211 1.055 1.00 71.69 184 ASN A O 1
ATOM 1423 N N . ARG A 1 185 ? 21.325 -5.141 1.200 1.00 66.69 185 ARG A N 1
ATOM 1424 C CA . ARG A 1 185 ? 21.227 -5.472 -0.231 1.00 66.69 185 ARG A CA 1
ATOM 1425 C C . ARG A 1 185 ? 21.119 -4.235 -1.123 1.00 66.69 185 ARG A C 1
ATOM 1427 O O . ARG A 1 185 ? 21.794 -4.182 -2.145 1.00 66.69 185 ARG A O 1
ATOM 1434 N N . LEU A 1 186 ? 20.350 -3.221 -0.718 1.00 59.91 186 LEU A N 1
ATOM 1435 C CA . LEU A 1 186 ? 20.323 -1.913 -1.388 1.00 59.91 186 LEU A CA 1
ATOM 1436 C C . LEU A 1 186 ? 21.719 -1.280 -1.454 1.00 59.91 186 LEU A C 1
ATOM 1438 O O . LEU A 1 186 ? 22.137 -0.800 -2.503 1.00 59.91 186 LEU A O 1
ATOM 1442 N N . GLN A 1 187 ? 22.464 -1.316 -0.347 1.00 66.88 187 GLN A N 1
ATOM 1443 C CA . GLN A 1 187 ? 23.831 -0.795 -0.303 1.00 66.88 187 GLN A CA 1
ATOM 1444 C C . GLN A 1 187 ? 24.783 -1.589 -1.204 1.00 66.88 187 GLN A C 1
ATOM 1446 O O . GLN A 1 187 ? 25.622 -0.983 -1.861 1.00 66.88 187 GLN A O 1
ATOM 1451 N N . ALA A 1 188 ? 24.637 -2.914 -1.285 1.00 65.56 188 ALA A N 1
ATOM 1452 C CA . ALA A 1 188 ? 25.435 -3.745 -2.186 1.00 65.56 188 ALA A CA 1
ATOM 1453 C C . ALA A 1 188 ? 25.156 -3.441 -3.670 1.00 65.56 188 ALA A C 1
ATOM 1455 O O . ALA A 1 188 ? 26.092 -3.378 -4.462 1.00 65.56 188 ALA A O 1
ATOM 1456 N N . LEU A 1 189 ? 23.895 -3.187 -4.039 1.00 55.53 189 LEU A N 1
ATOM 1457 C CA . LEU A 1 189 ? 23.519 -2.784 -5.401 1.00 55.53 189 LEU A CA 1
ATOM 1458 C C . LEU A 1 189 ? 24.059 -1.394 -5.772 1.00 55.53 189 LEU A C 1
ATOM 1460 O O . LEU A 1 189 ? 24.466 -1.182 -6.913 1.00 55.53 189 LEU A O 1
ATOM 1464 N N . ALA A 1 190 ? 24.129 -0.477 -4.802 1.00 50.50 190 ALA A N 1
ATOM 1465 C CA . ALA A 1 190 ? 24.701 0.857 -4.989 1.00 50.50 190 ALA A CA 1
ATOM 1466 C C . ALA A 1 190 ? 26.229 0.841 -5.200 1.00 50.50 190 ALA A C 1
ATOM 1468 O O . ALA A 1 190 ? 26.787 1.778 -5.773 1.00 50.50 190 ALA A O 1
ATOM 1469 N N . VAL A 1 191 ? 26.923 -0.225 -4.784 1.00 49.88 191 VAL A N 1
ATOM 1470 C CA . VAL A 1 191 ? 28.352 -0.441 -5.065 1.00 49.88 191 VAL A CA 1
ATOM 1471 C C . VAL A 1 191 ? 28.488 -1.208 -6.384 1.00 49.88 191 VAL A C 1
ATOM 1473 O O . VAL A 1 191 ? 28.993 -2.327 -6.431 1.00 49.88 191 VAL A O 1
ATOM 1476 N N . ARG A 1 192 ? 28.034 -0.625 -7.499 1.00 47.16 192 ARG A N 1
ATOM 1477 C CA . ARG A 1 192 ? 28.385 -1.160 -8.822 1.00 47.16 192 ARG A CA 1
ATOM 1478 C C . ARG A 1 192 ? 29.746 -0.619 -9.255 1.00 47.16 192 ARG A C 1
ATOM 1480 O O . ARG A 1 192 ? 29.961 0.588 -9.355 1.00 47.16 192 ARG A O 1
ATOM 1487 N N . ALA A 1 193 ? 30.670 -1.552 -9.483 1.00 39.56 193 ALA A N 1
ATOM 1488 C CA . ALA A 1 193 ? 31.989 -1.304 -10.042 1.00 39.56 193 ALA A CA 1
ATOM 1489 C C . ALA A 1 193 ? 31.882 -0.653 -11.436 1.00 39.56 193 ALA A C 1
ATOM 1491 O O . ALA A 1 193 ? 30.966 -0.987 -12.194 1.00 39.56 193 ALA A O 1
ATOM 1492 N N . PRO A 1 194 ? 32.811 0.249 -11.804 1.00 38.53 194 PRO A N 1
ATOM 1493 C CA . PRO A 1 194 ? 32.844 0.826 -13.140 1.00 38.53 194 PRO A CA 1
ATOM 1494 C C . PRO A 1 194 ? 32.969 -0.292 -14.178 1.00 38.53 194 PRO A C 1
ATOM 1496 O O . PRO A 1 194 ? 33.886 -1.112 -14.119 1.00 38.53 194 PRO A O 1
ATOM 1499 N N . PHE A 1 195 ? 32.042 -0.312 -15.135 1.00 42.81 195 PHE A N 1
ATOM 1500 C CA . PHE A 1 195 ? 32.107 -1.187 -16.297 1.00 42.81 195 PHE A CA 1
ATOM 1501 C C . PHE A 1 195 ? 33.308 -0.751 -17.147 1.00 42.81 195 PHE A C 1
ATOM 1503 O O . PHE A 1 195 ? 33.231 0.196 -17.928 1.00 42.81 195 PHE A O 1
ATOM 1510 N N . ASN A 1 196 ? 34.459 -1.395 -16.945 1.00 42.66 196 ASN A N 1
ATOM 1511 C CA . ASN A 1 196 ? 35.625 -1.186 -17.791 1.00 42.66 196 ASN A CA 1
ATOM 1512 C C . ASN A 1 196 ? 35.370 -1.934 -19.104 1.00 42.66 196 ASN A C 1
ATOM 1514 O O . ASN A 1 196 ? 35.490 -3.153 -19.173 1.00 42.66 196 ASN A O 1
ATOM 1518 N N . SER A 1 197 ? 35.001 -1.193 -20.144 1.00 46.00 197 SER A N 1
ATOM 1519 C CA . SER A 1 197 ? 34.566 -1.662 -21.469 1.00 46.00 197 SER A CA 1
ATOM 1520 C C . SER A 1 197 ? 35.617 -2.431 -22.294 1.00 46.00 197 SER A C 1
ATOM 1522 O O . SER A 1 197 ? 35.444 -2.601 -23.500 1.00 46.00 197 SER A O 1
ATOM 1524 N N . ALA A 1 198 ? 36.715 -2.884 -21.684 1.00 44.91 198 ALA A N 1
ATOM 1525 C CA . ALA A 1 198 ? 37.860 -3.465 -22.382 1.00 44.91 198 ALA A CA 1
ATOM 1526 C C . ALA A 1 198 ? 37.885 -5.004 -22.409 1.00 44.91 198 ALA A C 1
ATOM 1528 O O . ALA A 1 198 ? 38.565 -5.568 -23.265 1.00 44.91 198 ALA A O 1
ATOM 1529 N N . GLU A 1 199 ? 37.157 -5.696 -21.531 1.00 49.62 199 GLU A N 1
ATOM 1530 C CA . GLU A 1 199 ? 37.138 -7.164 -21.493 1.00 49.62 199 GLU A CA 1
ATOM 1531 C C . GLU A 1 199 ? 35.725 -7.677 -21.791 1.00 49.62 199 GLU A C 1
ATOM 1533 O O . GLU A 1 199 ? 34.743 -7.176 -21.248 1.00 49.62 199 GLU A O 1
ATOM 1538 N N . GLY A 1 200 ? 35.612 -8.618 -22.733 1.00 45.69 200 GLY A N 1
ATOM 1539 C CA . GLY A 1 200 ? 34.333 -9.129 -23.227 1.00 45.69 200 GLY A CA 1
ATOM 1540 C C . GLY A 1 200 ? 33.407 -9.602 -22.103 1.00 45.69 200 GLY A C 1
ATOM 1541 O O . GLY A 1 200 ? 33.848 -10.198 -21.125 1.00 45.69 200 GLY A O 1
ATOM 1542 N N . PHE A 1 201 ? 32.113 -9.326 -22.263 1.00 52.53 201 PHE A N 1
ATOM 1543 C CA . PHE A 1 201 ? 31.077 -9.654 -21.288 1.00 52.53 201 PHE A CA 1
ATOM 1544 C C . PHE A 1 201 ? 30.894 -11.175 -21.155 1.00 52.53 201 PHE A C 1
ATOM 1546 O O . PHE A 1 201 ? 30.430 -11.832 -22.088 1.00 52.53 201 PHE A O 1
ATOM 1553 N N . ASP A 1 202 ? 31.240 -11.721 -19.988 1.00 64.75 202 ASP A N 1
ATOM 1554 C CA . ASP A 1 202 ? 30.939 -13.098 -19.587 1.00 64.75 202 ASP A CA 1
ATOM 1555 C C . ASP A 1 202 ? 29.719 -13.099 -18.651 1.00 64.75 202 ASP A C 1
ATOM 1557 O O . ASP A 1 202 ? 29.820 -12.836 -17.450 1.00 64.75 202 ASP A O 1
ATOM 1561 N N . ALA A 1 203 ? 28.546 -13.369 -19.230 1.00 42.41 203 ALA A N 1
ATOM 1562 C CA . ALA A 1 203 ? 27.263 -13.365 -18.529 1.00 42.41 203 ALA A CA 1
ATOM 1563 C C . ALA A 1 203 ? 27.194 -14.409 -17.399 1.00 42.41 203 ALA A C 1
ATOM 1565 O O . ALA A 1 203 ? 26.543 -14.166 -16.383 1.00 42.41 203 ALA A O 1
ATOM 1566 N N . SER A 1 204 ? 27.876 -15.551 -17.560 1.00 50.28 204 SER A N 1
ATOM 1567 C CA . SER A 1 204 ? 27.901 -16.623 -16.555 1.00 50.28 204 SER A CA 1
ATOM 1568 C C . SER A 1 204 ? 28.634 -16.189 -15.296 1.00 50.28 204 SER A C 1
ATOM 1570 O O . SER A 1 204 ? 28.115 -16.337 -14.194 1.00 50.28 204 SER A O 1
ATOM 1572 N N . ARG A 1 205 ? 29.801 -15.562 -15.461 1.00 55.19 205 ARG A N 1
ATOM 1573 C CA . ARG A 1 205 ? 30.602 -15.087 -14.333 1.00 55.19 205 ARG A CA 1
ATOM 1574 C C . ARG A 1 205 ? 29.881 -14.012 -13.518 1.00 55.19 205 ARG A C 1
ATOM 1576 O O . ARG A 1 205 ? 29.969 -14.008 -12.295 1.00 55.19 205 ARG A O 1
ATOM 1583 N N . TRP A 1 206 ? 29.138 -13.125 -14.180 1.00 55.19 206 TRP A N 1
ATOM 1584 C CA . TRP A 1 206 ? 28.371 -12.089 -13.488 1.00 55.19 206 TRP A CA 1
ATOM 1585 C C . TRP A 1 206 ? 27.186 -12.660 -12.696 1.00 55.19 206 TRP A C 1
ATOM 1587 O O . TRP A 1 206 ? 26.933 -12.225 -11.572 1.00 55.19 206 TRP A O 1
ATOM 1597 N N . ALA A 1 207 ? 26.479 -13.650 -13.251 1.00 47.78 207 ALA A N 1
ATOM 1598 C CA . ALA A 1 207 ? 25.404 -14.342 -12.541 1.00 47.78 207 ALA A CA 1
ATOM 1599 C C . ALA A 1 207 ? 25.928 -15.083 -11.298 1.00 47.78 207 ALA A C 1
ATOM 1601 O O . ALA A 1 207 ? 25.285 -15.034 -10.247 1.00 47.78 207 ALA A O 1
ATOM 1602 N N . ASP A 1 208 ? 27.112 -15.693 -11.39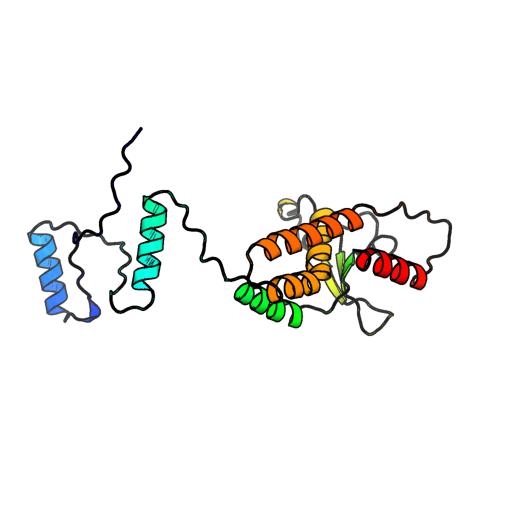2 1.00 55.34 208 ASP A N 1
ATOM 1603 C CA . ASP A 1 208 ? 27.765 -16.377 -10.273 1.00 55.34 208 ASP A CA 1
ATOM 1604 C C . ASP A 1 208 ? 28.209 -15.387 -9.179 1.00 55.34 208 ASP A C 1
ATOM 1606 O O . ASP A 1 208 ? 27.877 -15.584 -8.010 1.00 55.34 208 ASP A O 1
ATOM 1610 N N . GLU A 1 209 ? 28.858 -14.273 -9.543 1.00 56.50 209 GLU A N 1
ATOM 1611 C CA . GLU A 1 209 ? 29.314 -13.239 -8.595 1.00 56.50 209 GLU A CA 1
ATOM 1612 C C . GLU A 1 209 ? 28.136 -12.529 -7.896 1.00 56.50 209 GLU A C 1
ATOM 1614 O O . GLU A 1 209 ? 28.171 -12.290 -6.685 1.00 56.50 209 GLU A O 1
ATOM 1619 N N . ALA A 1 210 ? 27.051 -12.235 -8.623 1.00 47.34 210 ALA A N 1
ATOM 1620 C CA . ALA A 1 210 ? 25.835 -11.666 -8.040 1.00 47.34 210 ALA A CA 1
ATOM 1621 C C . ALA A 1 210 ? 25.137 -12.659 -7.095 1.00 47.34 210 ALA A C 1
ATOM 1623 O O . ALA A 1 210 ? 24.6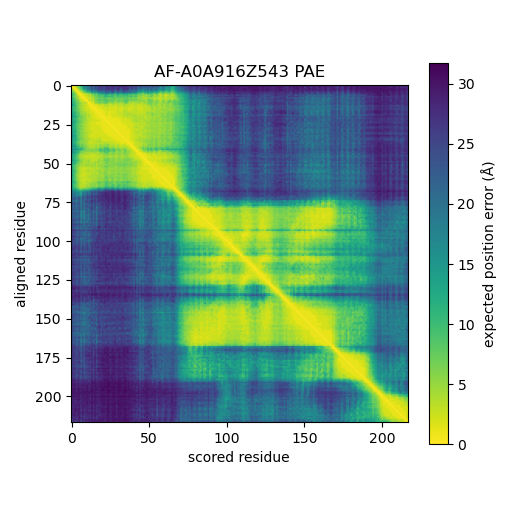58 -12.275 -6.027 1.00 47.34 210 ALA A O 1
ATOM 1624 N N . THR A 1 211 ? 25.110 -13.943 -7.458 1.00 50.09 211 THR A N 1
ATOM 1625 C CA . THR A 1 211 ? 24.539 -15.007 -6.622 1.00 50.09 211 THR A CA 1
ATOM 1626 C C . THR A 1 211 ? 25.375 -15.235 -5.361 1.00 50.09 211 THR A C 1
ATOM 1628 O O . THR A 1 211 ? 24.814 -15.407 -4.281 1.00 50.09 211 THR A O 1
ATOM 1631 N N . GLU A 1 212 ? 26.705 -15.184 -5.452 1.00 56.03 212 GLU A N 1
ATOM 1632 C CA . GLU A 1 212 ? 27.614 -15.299 -4.304 1.00 56.03 212 GLU A CA 1
ATOM 1633 C C . GLU A 1 212 ? 27.475 -14.101 -3.348 1.00 56.03 212 GLU A C 1
ATOM 1635 O O . GLU A 1 212 ? 27.324 -14.283 -2.134 1.00 56.03 212 GLU A O 1
ATOM 1640 N N . ALA A 1 213 ? 27.398 -12.879 -3.886 1.00 50.84 213 ALA A N 1
ATOM 1641 C CA . ALA A 1 213 ? 27.168 -11.665 -3.101 1.00 50.84 213 ALA A CA 1
ATOM 1642 C C . ALA A 1 213 ? 25.801 -11.661 -2.389 1.00 50.84 213 ALA A C 1
ATOM 1644 O O . ALA A 1 213 ? 25.681 -11.150 -1.277 1.00 50.84 213 ALA A O 1
ATOM 1645 N N . LEU A 1 214 ? 24.769 -12.257 -2.996 1.00 44.53 214 LEU A N 1
ATOM 1646 C CA . LEU A 1 214 ? 23.428 -12.363 -2.408 1.00 44.53 214 LEU A CA 1
ATOM 1647 C C . LEU A 1 214 ? 23.296 -13.465 -1.342 1.00 44.53 214 LEU A C 1
ATOM 1649 O O . LEU A 1 214 ? 22.346 -13.408 -0.551 1.00 44.53 214 LEU A O 1
ATOM 1653 N N . ASN A 1 215 ? 24.214 -14.439 -1.326 1.00 50.44 215 ASN A N 1
ATOM 1654 C CA . ASN A 1 215 ? 24.201 -15.612 -0.443 1.00 50.44 215 ASN A CA 1
ATOM 1655 C C . ASN A 1 215 ? 25.234 -15.558 0.698 1.00 50.44 215 ASN A C 1
ATOM 1657 O O . ASN A 1 215 ? 25.259 -16.462 1.535 1.00 50.44 215 ASN A O 1
ATOM 1661 N N . THR A 1 216 ? 26.075 -14.523 0.754 1.00 54.56 216 THR A N 1
ATOM 1662 C CA . THR A 1 216 ? 27.015 -14.318 1.865 1.00 54.56 216 THR A CA 1
ATOM 1663 C C . THR A 1 216 ? 26.282 -13.636 3.039 1.00 54.56 216 THR A C 1
ATOM 1665 O O . THR A 1 216 ? 25.617 -12.627 2.798 1.00 54.56 216 THR A O 1
ATOM 1668 N N . PRO A 1 217 ? 26.329 -14.195 4.268 1.00 45.78 217 PRO A N 1
ATOM 1669 C CA . PRO A 1 217 ? 25.555 -13.718 5.423 1.00 45.78 217 PRO A CA 1
ATOM 1670 C C . PRO A 1 217 ? 25.977 -12.343 5.952 1.00 45.78 217 PRO A C 1
ATOM 1672 O O . PRO A 1 217 ? 27.184 -12.014 5.877 1.00 45.78 217 PRO A O 1
#

pLDDT: mean 74.98, std 15.38, range [37.81, 97.31]

Foldseek 3Di:
DPPQPQDDDDPPDDDDDPVVDDPVRVVVVVVVCVVVVPDDDPDDDDDDPPDPCVVVVVVCVNCVSSVVHNDDPPQQLQRVLVVLVVVLVVDDDAQKDWDDPPRDDPPAFIWIWGDDPPNVDTHGDDGQCPVVPPDDPPVPGDPCRPLVNLLVNLCSVLSVVLSVLSNVDSDPVSNVVSVVLSVVSSVVSVPDDPPPVPDDDDPVVVVVVVVVVNPDD